Protein AF-0000000073512608 (afdb_homodimer)

Organism: Ambrosia artemisiifolia (NCBI:txid4212)

Sequence (226 aa):
MHNSTKDDKELQSTLQRIGVLTLPTMEEVNIFTDDKVIQILNPKVEASIQANTWVVSGTPQVKNFHDALAGVFTMLGPDHLAHLKQLAEQFQKQKSGTNPATTQADDDEGLKSMHNSTKDDKELQSTLQRIGVLTLPTMEEVNIFTDDKVIQILNPKVEASIQANTWVVSGTPQVKNFHDALAGVFTMLGPDHLAHLKQLAEQFQKQKSGTNPATTQADDDEGLKS

InterPro domains:
  IPR002715 Nascent polypeptide-associated complex NAC domain [PF01849] (8-63)
  IPR002715 Nascent polypeptide-associated complex NAC domain [PS51151] (5-69)
  IPR002715 Nascent polypeptide-associated complex NAC domain [SM01407] (8-63)
  IPR038187 NAC A/B domain superfamily [G3DSA:2.20.70.30] (20-76)
  IPR039370 Transcription factor BTF3 [PTHR10351] (4-109)

Radius of gyration: 24.11 Å; Cα contacts (8 Å, |Δi|>4): 312; chains: 2; bounding box: 94×65×56 Å

Structure (mmCIF, N/CA/C/O backbone):
data_AF-0000000073512608-model_v1
#
loop_
_entity.id
_entity.type
_entity.pdbx_description
1 polymer 'Nascent polypeptide-associated complex subunit beta'
#
loop_
_atom_site.group_PDB
_atom_site.id
_atom_site.type_symbol
_atom_site.label_atom_id
_atom_site.label_alt_id
_atom_site.label_comp_id
_atom_site.label_asym_id
_atom_site.label_entity_id
_atom_site.label_seq_id
_atom_site.pdbx_PDB_ins_code
_atom_site.Cartn_x
_atom_site.Cartn_y
_atom_site.Cartn_z
_atom_site.occupancy
_atom_site.B_iso_or_equiv
_atom_site.auth_seq_id
_atom_site.auth_comp_id
_atom_site.auth_asym_id
_atom_site.auth_atom_id
_atom_site.pdbx_PDB_model_num
ATOM 1 N N . MET A 1 1 ? 22.391 -15.227 -16.781 1 28.34 1 MET A N 1
ATOM 2 C CA . MET A 1 1 ? 21.312 -15.391 -17.75 1 28.34 1 MET A CA 1
ATOM 3 C C . MET A 1 1 ? 20.062 -15.945 -17.078 1 28.34 1 MET A C 1
ATOM 5 O O . MET A 1 1 ? 19.984 -17.141 -16.797 1 28.34 1 MET A O 1
ATOM 9 N N . HIS A 1 2 ? 19.656 -15.461 -15.922 1 41.91 2 HIS A N 1
ATOM 10 C CA . HIS A 1 2 ? 18.688 -15.898 -14.93 1 41.91 2 HIS A CA 1
ATOM 11 C C . HIS A 1 2 ? 17.359 -16.297 -15.602 1 41.91 2 HIS A C 1
ATOM 13 O O . HIS A 1 2 ? 16.953 -15.656 -16.578 1 41.91 2 HIS A O 1
ATOM 19 N N . ASN A 1 3 ? 17 -17.562 -15.727 1 48.03 3 ASN A N 1
ATOM 20 C CA . ASN A 1 3 ? 15.82 -18.328 -16.109 1 48.03 3 ASN A CA 1
ATOM 21 C C . ASN A 1 3 ? 14.531 -17.594 -15.75 1 48.03 3 ASN A C 1
ATOM 23 O O . ASN A 1 3 ? 13.734 -18.094 -14.961 1 48.03 3 ASN A O 1
ATOM 27 N N . SER A 1 4 ? 14.602 -16.266 -15.648 1 57.66 4 SER A N 1
ATOM 28 C CA . SER A 1 4 ? 13.57 -15.297 -15.289 1 57.66 4 SER A CA 1
ATOM 29 C C . SER A 1 4 ? 12.336 -15.445 -16.172 1 57.66 4 SER A C 1
ATOM 31 O O . SER A 1 4 ? 11.203 -15.312 -15.703 1 57.66 4 SER A O 1
ATOM 33 N N . THR A 1 5 ? 12.773 -16 -17.422 1 65 5 THR A N 1
ATOM 34 C CA . THR A 1 5 ? 11.656 -16.016 -18.359 1 65 5 THR A CA 1
ATOM 35 C C . THR A 1 5 ? 10.742 -17.219 -18.094 1 65 5 THR A C 1
ATOM 37 O O . THR A 1 5 ? 9.523 -17.078 -18.094 1 65 5 THR A O 1
ATOM 40 N N . LYS A 1 6 ? 11.5 -18.391 -17.922 1 62.84 6 LYS A N 1
ATOM 41 C CA . LYS A 1 6 ? 10.664 -19.562 -17.734 1 62.84 6 LYS A CA 1
ATOM 42 C C . LYS A 1 6 ? 9.891 -19.484 -16.422 1 62.84 6 LYS A C 1
ATOM 44 O O . LYS A 1 6 ? 8.703 -19.812 -16.375 1 62.84 6 LYS A O 1
ATOM 49 N N . ASP A 1 7 ? 10.547 -18.953 -15.383 1 72.38 7 ASP A N 1
ATOM 50 C CA . ASP A 1 7 ? 9.922 -18.812 -14.07 1 72.38 7 ASP A CA 1
ATOM 51 C C . ASP A 1 7 ? 8.75 -17.844 -14.117 1 72.38 7 ASP A C 1
ATOM 53 O O . ASP A 1 7 ? 7.711 -18.078 -13.492 1 72.38 7 ASP A O 1
ATOM 57 N N . ASP A 1 8 ? 8.906 -16.922 -14.992 1 75.25 8 ASP A N 1
ATOM 58 C CA . ASP A 1 8 ? 7.844 -15.922 -15.141 1 75.25 8 ASP A CA 1
ATOM 59 C C . ASP A 1 8 ? 6.605 -16.531 -15.789 1 75.25 8 ASP A C 1
ATOM 61 O O . ASP A 1 8 ? 5.48 -16.25 -15.375 1 75.25 8 ASP A O 1
ATOM 65 N N . LYS A 1 9 ? 6.879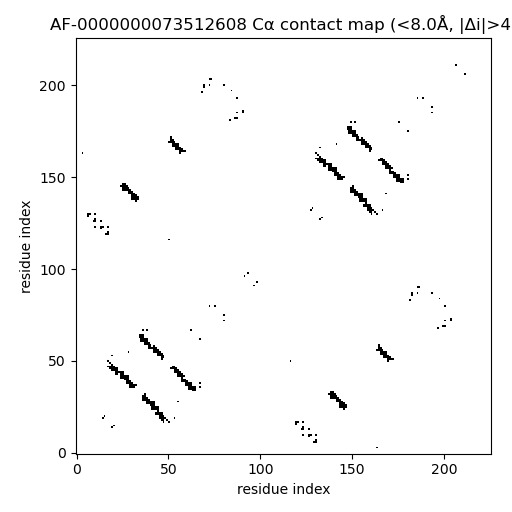 -17.438 -16.719 1 79.44 9 LYS A N 1
ATOM 66 C CA . LYS A 1 9 ? 5.773 -18.094 -17.422 1 79.44 9 LYS A CA 1
ATOM 67 C C . LYS A 1 9 ? 5.059 -19.078 -16.516 1 79.44 9 LYS A C 1
ATOM 69 O O . LYS A 1 9 ? 3.828 -19.188 -16.531 1 79.44 9 LYS A O 1
ATOM 74 N N . GLU A 1 10 ? 5.809 -19.797 -15.695 1 77.31 10 GLU A 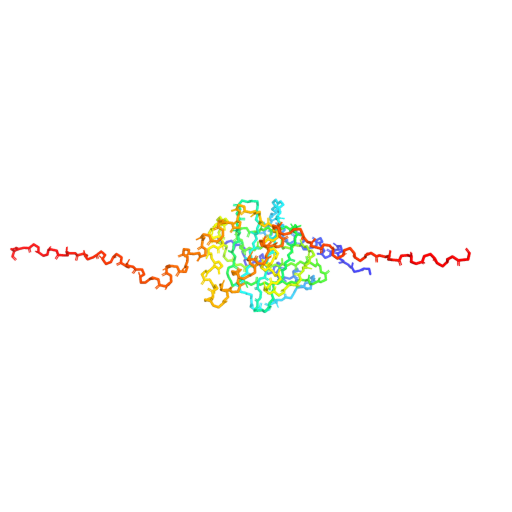N 1
ATOM 75 C CA . GLU A 1 10 ? 5.211 -20.734 -14.758 1 77.31 10 GLU A CA 1
ATOM 76 C C . GLU A 1 10 ? 4.379 -20.016 -13.703 1 77.31 10 GLU A C 1
ATOM 78 O O . GLU A 1 10 ? 3.275 -20.453 -13.367 1 77.31 10 GLU A O 1
ATOM 83 N N . LEU A 1 11 ? 4.91 -18.969 -13.266 1 80.62 11 LEU A N 1
ATOM 84 C CA . LEU A 1 11 ? 4.164 -18.156 -12.312 1 80.62 11 LEU A CA 1
ATOM 85 C C . LEU A 1 11 ? 2.863 -17.656 -12.93 1 80.62 11 LEU A C 1
ATOM 87 O O . LEU A 1 11 ? 1.793 -17.797 -12.336 1 80.62 11 LEU A O 1
ATOM 91 N N . GLN A 1 12 ? 3.029 -17.172 -14.148 1 84.56 12 GLN A N 1
ATOM 92 C CA . GLN A 1 12 ? 1.863 -16.625 -14.836 1 84.56 12 GLN A CA 1
ATOM 93 C C . GLN A 1 12 ? 0.806 -17.703 -15.062 1 84.56 12 GLN A C 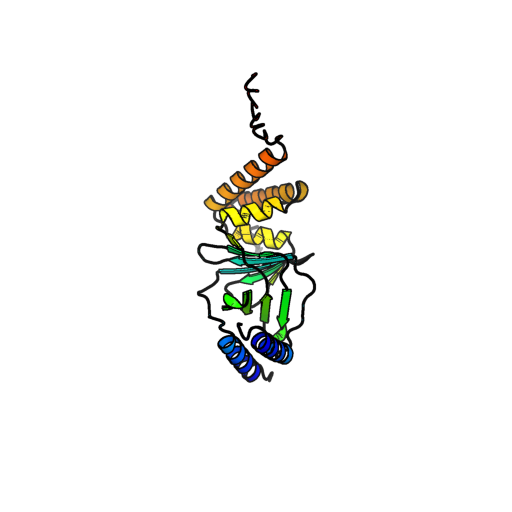1
ATOM 95 O O . GLN A 1 12 ? -0.391 -17.438 -14.914 1 84.56 12 GLN A O 1
ATOM 100 N N . SER A 1 13 ? 1.208 -18.906 -15.414 1 83.5 13 SER A N 1
ATOM 101 C CA . SER A 1 13 ? 0.296 -20.031 -15.633 1 83.5 13 SER A CA 1
ATOM 102 C C . SER A 1 13 ? -0.425 -20.406 -14.344 1 83.5 13 SER A C 1
ATOM 104 O O . SER A 1 13 ? -1.632 -20.656 -14.352 1 83.5 13 SER A O 1
ATOM 106 N N . THR A 1 14 ? 0.324 -20.469 -13.273 1 80.38 14 THR A N 1
ATOM 107 C CA . THR A 1 14 ? -0.255 -20.781 -11.969 1 80.38 14 THR A CA 1
ATOM 108 C C . THR A 1 14 ? -1.242 -19.703 -11.539 1 80.38 14 THR A C 1
ATOM 110 O O . THR A 1 14 ? -2.332 -20 -11.055 1 80.38 14 THR A O 1
ATOM 113 N N . LEU A 1 15 ? -0.887 -18.422 -11.766 1 84.5 15 LEU A N 1
ATOM 114 C CA . LEU A 1 15 ? -1.739 -17.297 -11.391 1 84.5 15 LEU A CA 1
ATOM 115 C C . LEU A 1 15 ? -3.045 -17.328 -12.18 1 84.5 15 LEU A C 1
ATOM 117 O O . LEU A 1 15 ? -4.113 -17.062 -11.625 1 84.5 15 LEU A O 1
ATOM 121 N N . GLN A 1 16 ? -2.971 -17.734 -13.422 1 84.94 16 GLN A N 1
ATOM 122 C CA . GLN A 1 16 ? -4.156 -17.844 -14.266 1 84.94 16 GLN A CA 1
ATOM 123 C C . GLN A 1 16 ? -5.066 -18.969 -13.789 1 84.94 16 GLN A C 1
ATOM 125 O O . GLN A 1 16 ? -6.293 -18.812 -13.773 1 84.94 16 GLN A O 1
ATOM 130 N N . ARG A 1 17 ? -4.461 -19.984 -13.367 1 84.12 17 ARG A N 1
ATOM 131 C CA . ARG A 1 17 ? -5.223 -21.156 -12.93 1 84.12 17 ARG A CA 1
ATOM 132 C C . ARG A 1 17 ? -5.992 -20.844 -11.648 1 84.12 17 ARG A C 1
ATOM 134 O O . ARG A 1 17 ? -7.109 -21.328 -11.453 1 84.12 17 ARG A O 1
ATOM 141 N N . ILE A 1 18 ? -5.41 -20.031 -10.844 1 81.12 18 ILE A N 1
ATOM 142 C CA . ILE A 1 18 ? -6.078 -19.734 -9.578 1 81.12 18 ILE A CA 1
ATOM 143 C C . ILE A 1 18 ? -7.02 -18.547 -9.758 1 81.12 18 ILE A C 1
ATOM 145 O O . ILE A 1 18 ? -7.648 -18.094 -8.797 1 81.12 18 ILE A O 1
ATOM 149 N N . GLY A 1 19 ? -7.156 -18.031 -10.93 1 85.56 19 GLY A N 1
ATOM 150 C CA . GLY A 1 19 ? -8.156 -17.031 -11.258 1 85.56 19 GLY A CA 1
ATOM 151 C C . GLY A 1 19 ? -7.688 -15.609 -10.984 1 85.56 19 GLY A C 1
ATOM 152 O O . GLY A 1 19 ? -8.469 -14.766 -10.547 1 85.56 19 GLY A O 1
ATOM 153 N N . VAL A 1 20 ? -6.395 -15.461 -11.141 1 89 20 VAL A N 1
ATOM 154 C CA . VAL A 1 20 ? -5.922 -14.094 -10.977 1 89 20 VAL A CA 1
ATOM 155 C C . VAL A 1 20 ? -6.141 -13.305 -12.266 1 89 20 VAL A C 1
ATOM 157 O O . VAL A 1 20 ? -5.891 -13.82 -13.359 1 89 20 VAL A O 1
ATOM 160 N N . LEU A 1 21 ? -6.703 -12.156 -12.117 1 93.31 21 LEU A N 1
ATOM 161 C CA . LEU A 1 21 ? -6.926 -11.258 -13.242 1 93.31 21 LEU A CA 1
ATOM 162 C C . LEU A 1 21 ? -6.043 -10.016 -13.125 1 93.31 21 LEU A C 1
ATOM 164 O O . LEU A 1 21 ? -5.789 -9.531 -12.023 1 93.31 21 LEU A O 1
ATOM 168 N N . THR A 1 22 ? -5.555 -9.633 -14.328 1 93.31 22 THR A N 1
ATOM 169 C CA . THR A 1 22 ? -4.785 -8.391 -14.359 1 93.31 22 THR A CA 1
ATOM 170 C C . THR A 1 22 ? -5.695 -7.188 -14.125 1 93.31 22 THR A C 1
ATOM 172 O O . THR A 1 22 ? -6.734 -7.051 -14.781 1 93.31 22 THR A O 1
ATOM 175 N N . LEU A 1 23 ? -5.316 -6.41 -13.125 1 93.25 23 LEU A N 1
ATOM 176 C CA . LEU A 1 23 ? -6.086 -5.211 -12.82 1 93.25 23 LEU A CA 1
ATOM 177 C C . LEU A 1 23 ? -5.59 -4.023 -13.648 1 93.25 23 LEU A C 1
ATOM 179 O O . LEU A 1 23 ? -4.445 -4.016 -14.109 1 93.25 23 LEU A O 1
ATOM 183 N N . PRO A 1 24 ? -6.574 -3.164 -13.867 1 90.81 24 PRO A N 1
ATOM 184 C CA . PRO A 1 24 ? -6.133 -1.962 -14.578 1 90.81 24 PRO A CA 1
ATOM 185 C C . PRO A 1 24 ? -4.914 -1.307 -13.93 1 90.81 24 PRO A C 1
ATOM 187 O O . PRO A 1 24 ? -4.488 -1.721 -12.852 1 90.81 24 PRO A O 1
ATOM 190 N N . THR A 1 25 ? -4.469 -0.264 -14.547 1 90.56 25 THR A N 1
ATOM 191 C CA . THR A 1 25 ? -3.27 0.425 -14.086 1 90.56 25 THR A CA 1
ATOM 192 C C . THR A 1 25 ? -3.451 0.924 -12.656 1 90.56 25 THR A C 1
ATOM 194 O O . THR A 1 25 ? -4.461 1.552 -12.336 1 90.56 25 THR A O 1
ATOM 197 N N . MET A 1 26 ? -2.539 0.455 -11.883 1 92.25 26 MET A N 1
ATOM 198 C CA . MET A 1 26 ? -2.486 0.886 -10.484 1 92.25 26 MET A CA 1
ATOM 199 C C . MET A 1 26 ? -1.49 2.027 -10.305 1 92.25 26 MET A C 1
ATOM 201 O O . MET A 1 26 ? -0.435 2.041 -10.945 1 92.25 26 MET A O 1
ATOM 205 N N . GLU A 1 27 ? -1.863 2.945 -9.469 1 90.81 27 GLU A N 1
ATOM 206 C CA . GLU A 1 27 ? -0.993 4.102 -9.266 1 90.81 27 GLU A CA 1
ATOM 207 C C . GLU A 1 27 ? 0.203 3.74 -8.391 1 90.81 27 GLU A C 1
ATOM 209 O O . GLU A 1 27 ? 1.342 4.086 -8.711 1 90.81 27 GLU A O 1
ATOM 214 N N . GLU A 1 28 ? -0.119 3.059 -7.223 1 93.25 28 GLU A N 1
ATOM 215 C CA . GLU A 1 28 ? 0.916 2.816 -6.223 1 93.25 28 GLU A CA 1
ATOM 216 C C . GLU A 1 28 ? 0.522 1.678 -5.285 1 93.25 28 GLU A C 1
ATOM 218 O O . GLU A 1 28 ? -0.66 1.49 -4.992 1 93.25 28 GLU A O 1
ATOM 223 N N . VAL A 1 29 ? 1.473 0.903 -4.84 1 96.06 29 VAL A N 1
ATOM 224 C CA . VAL A 1 29 ? 1.315 -0.051 -3.746 1 96.06 29 VAL A CA 1
ATOM 225 C C . VAL A 1 29 ? 2.305 0.274 -2.629 1 96.06 29 VAL A C 1
ATOM 227 O O . VAL A 1 29 ? 3.496 0.466 -2.883 1 96.06 29 VAL A O 1
ATOM 230 N N . ASN A 1 30 ? 1.779 0.427 -1.449 1 95.06 30 ASN A N 1
ATOM 231 C CA . ASN A 1 30 ? 2.602 0.608 -0.258 1 95.06 30 ASN A CA 1
ATOM 232 C C . ASN A 1 30 ? 2.486 -0.583 0.689 1 95.06 30 ASN A C 1
ATOM 234 O O . ASN A 1 30 ? 1.383 -0.956 1.093 1 95.06 30 ASN A O 1
ATOM 238 N N . ILE A 1 31 ? 3.609 -1.174 0.978 1 95.25 31 ILE A N 1
ATOM 239 C CA . ILE A 1 31 ? 3.703 -2.234 1.977 1 95.25 31 ILE A CA 1
ATOM 240 C C . ILE A 1 31 ? 4.34 -1.687 3.252 1 95.25 31 ILE A C 1
ATOM 242 O O . ILE A 1 31 ? 5.52 -1.323 3.258 1 95.25 31 ILE A O 1
ATOM 246 N N . PHE A 1 32 ? 3.574 -1.645 4.238 1 92 32 PHE A N 1
ATOM 247 C CA . PHE A 1 32 ? 4.043 -1.11 5.512 1 92 32 PHE A CA 1
ATOM 248 C C . PHE A 1 32 ? 4.586 -2.225 6.398 1 92 32 PHE A C 1
ATOM 250 O O . PHE A 1 32 ? 3.877 -3.188 6.699 1 92 32 PHE A O 1
ATOM 257 N N . THR A 1 33 ? 5.836 -2.133 6.684 1 92.25 33 THR A N 1
ATOM 258 C CA . THR A 1 33 ? 6.461 -2.992 7.68 1 92.25 33 THR A CA 1
ATOM 259 C C . THR A 1 33 ? 6.602 -2.262 9.016 1 92.25 33 THR A C 1
ATOM 261 O O . THR A 1 33 ? 6.086 -1.154 9.18 1 92.25 33 THR A O 1
ATOM 264 N N . ASP A 1 34 ? 7.297 -2.902 9.961 1 87.56 34 ASP A N 1
ATOM 265 C CA . ASP A 1 34 ? 7.461 -2.281 11.273 1 87.56 34 ASP A CA 1
ATOM 266 C C . ASP A 1 34 ? 8.305 -1.016 11.18 1 87.56 34 ASP A C 1
ATOM 268 O O . ASP A 1 34 ? 8.094 -0.062 11.938 1 87.56 34 ASP A O 1
ATOM 272 N N . ASP A 1 35 ? 9.234 -0.98 10.273 1 88.88 35 ASP A N 1
ATOM 273 C CA . ASP A 1 35 ? 10.219 0.093 10.359 1 88.88 35 ASP A CA 1
ATOM 274 C C . ASP A 1 35 ? 10.367 0.817 9.023 1 88.88 35 ASP A C 1
ATOM 276 O O . ASP A 1 35 ? 11.023 1.86 8.945 1 88.88 35 ASP A O 1
ATOM 280 N N . LYS A 1 36 ? 9.727 0.254 8.031 1 92.75 36 LYS A N 1
ATOM 281 C CA . LYS A 1 36 ? 9.914 0.814 6.695 1 92.75 36 LYS A CA 1
ATOM 282 C C . LYS A 1 36 ? 8.648 0.692 5.863 1 92.75 36 LYS A C 1
ATOM 284 O O . LYS A 1 36 ? 7.707 -0.009 6.25 1 92.75 36 LYS A O 1
ATOM 289 N N . VAL A 1 37 ? 8.633 1.432 4.816 1 93.94 37 VAL A N 1
ATOM 290 C CA . VAL A 1 37 ? 7.602 1.33 3.789 1 93.94 37 VAL A CA 1
ATOM 291 C C . VAL A 1 37 ? 8.234 0.904 2.465 1 93.94 37 VAL A C 1
ATOM 293 O O . VAL A 1 37 ? 9.219 1.496 2.023 1 93.94 37 VAL A O 1
ATOM 296 N N . ILE A 1 38 ? 7.73 -0.175 1.877 1 96.25 38 ILE A N 1
ATOM 297 C CA . ILE A 1 38 ? 8.078 -0.557 0.513 1 96.25 38 ILE A CA 1
ATOM 298 C C . ILE A 1 38 ? 7.051 0.017 -0.461 1 96.25 38 ILE A C 1
ATOM 300 O O . ILE A 1 38 ? 5.871 -0.335 -0.407 1 96.25 38 ILE A O 1
ATOM 304 N N . GLN A 1 39 ? 7.582 0.902 -1.256 1 95.25 39 GLN A N 1
ATOM 305 C CA . GLN A 1 39 ? 6.723 1.598 -2.209 1 95.25 39 GLN A CA 1
ATOM 306 C C . GLN A 1 39 ? 7.016 1.149 -3.639 1 95.25 39 GLN A C 1
ATOM 308 O O . GLN A 1 39 ? 8.172 1.098 -4.055 1 95.25 39 GLN A O 1
ATOM 313 N N . ILE A 1 40 ? 5.918 0.788 -4.332 1 96.06 40 ILE A N 1
ATOM 314 C CA . ILE A 1 40 ? 6.016 0.435 -5.746 1 96.06 40 ILE A CA 1
ATOM 315 C C . ILE A 1 40 ? 5.129 1.362 -6.574 1 96.06 40 ILE A C 1
ATOM 317 O O . ILE A 1 40 ? 3.902 1.338 -6.441 1 96.06 40 ILE A O 1
ATOM 321 N N . LEU A 1 41 ? 5.801 2.156 -7.379 1 93.62 41 LEU A N 1
ATOM 322 C CA . LEU A 1 41 ? 5.078 3.09 -8.234 1 93.62 41 LEU A CA 1
ATOM 323 C C . LEU A 1 41 ? 4.66 2.422 -9.539 1 93.62 41 LEU A C 1
ATOM 325 O O . LEU A 1 41 ? 5.434 1.661 -10.125 1 93.62 41 LEU A O 1
ATOM 329 N N . ASN A 1 42 ? 3.387 2.648 -9.953 1 94.56 42 ASN A N 1
ATOM 330 C CA . ASN A 1 42 ? 2.82 2.152 -11.203 1 94.56 42 ASN A CA 1
ATOM 331 C C . ASN A 1 42 ? 3.059 0.655 -11.367 1 94.56 42 ASN A C 1
ATOM 333 O O . ASN A 1 42 ? 3.562 0.215 -12.406 1 94.56 42 ASN A O 1
ATOM 337 N N . PRO A 1 43 ? 2.715 -0.118 -10.422 1 96.12 43 PRO A N 1
ATOM 338 C CA . PRO A 1 43 ? 2.951 -1.562 -10.508 1 96.12 43 PRO A CA 1
ATOM 339 C C . PRO A 1 43 ? 1.993 -2.262 -11.469 1 96.12 43 PRO A C 1
ATOM 341 O O . PRO A 1 43 ? 0.901 -1.755 -11.734 1 96.12 43 PRO A O 1
ATOM 344 N N . LYS A 1 44 ? 2.443 -3.352 -11.945 1 95.25 44 LYS A N 1
ATOM 345 C CA . LYS A 1 44 ? 1.503 -4.344 -12.461 1 95.25 44 LYS A CA 1
ATOM 346 C C . LYS A 1 44 ? 0.855 -5.129 -11.32 1 95.25 44 LYS A C 1
ATOM 348 O O . LYS A 1 44 ? 1.551 -5.711 -10.484 1 95.25 44 LYS A O 1
ATOM 353 N N . VAL A 1 45 ? -0.451 -5.152 -11.266 1 96.44 45 VAL A N 1
ATOM 354 C CA . VAL A 1 45 ? -1.151 -5.852 -10.195 1 96.44 45 VAL A CA 1
ATOM 355 C C . VAL A 1 45 ? -2.123 -6.867 -10.789 1 96.44 45 VAL A C 1
ATOM 357 O O . VAL A 1 45 ? -2.836 -6.566 -11.75 1 96.44 45 VAL A O 1
ATOM 360 N N . GLU A 1 46 ? -2.043 -8 -10.227 1 94.69 46 GLU A N 1
ATOM 361 C CA . GLU A 1 46 ? -3.008 -9.055 -10.508 1 94.69 46 GLU A CA 1
ATOM 362 C C . GLU A 1 46 ? -3.691 -9.531 -9.227 1 94.69 46 GLU A C 1
ATOM 364 O O . GLU A 1 46 ? -3.127 -9.422 -8.133 1 94.69 46 GLU A O 1
ATOM 369 N N . ALA A 1 47 ? -4.977 -10.023 -9.477 1 95.19 47 ALA A N 1
ATOM 370 C CA . ALA A 1 47 ? -5.688 -10.367 -8.242 1 95.19 47 ALA A CA 1
ATOM 371 C C . ALA A 1 47 ? -6.648 -11.531 -8.469 1 95.19 47 ALA A C 1
ATOM 373 O O . ALA A 1 47 ? -7.234 -11.656 -9.547 1 95.19 47 ALA A O 1
ATOM 374 N N . SER A 1 48 ? -6.711 -12.352 -7.5 1 92.62 48 SER A N 1
ATOM 375 C CA . SER A 1 48 ? -7.816 -13.281 -7.312 1 92.62 48 SER A CA 1
ATOM 376 C C . SER A 1 48 ? -8.719 -12.852 -6.164 1 92.62 48 SER A C 1
ATOM 378 O O . SER A 1 48 ? -8.344 -12.977 -4.996 1 92.62 48 SER A O 1
ATOM 380 N N . ILE A 1 49 ? -9.891 -12.383 -6.547 1 86.12 49 ILE A N 1
ATOM 381 C CA . ILE A 1 49 ? -10.828 -11.906 -5.539 1 86.12 49 ILE A CA 1
ATOM 382 C C . ILE A 1 49 ? -11.297 -13.078 -4.676 1 86.12 49 ILE A C 1
ATOM 384 O O . ILE A 1 49 ? -11.375 -12.969 -3.451 1 86.12 49 ILE A O 1
ATOM 388 N N . GLN A 1 50 ? -11.531 -14.18 -5.273 1 86.69 50 GLN A N 1
ATOM 389 C CA . GLN A 1 50 ? -12.016 -15.367 -4.578 1 86.69 50 GLN A CA 1
ATOM 390 C C . GLN A 1 50 ? -10.977 -15.883 -3.588 1 86.69 50 GLN A C 1
ATOM 392 O O . GLN A 1 50 ? -11.336 -16.391 -2.523 1 86.69 50 GLN A O 1
ATOM 397 N N . ALA A 1 51 ? -9.695 -15.734 -3.932 1 87.25 51 ALA A N 1
ATOM 398 C CA . ALA A 1 51 ? -8.617 -16.266 -3.096 1 87.25 51 ALA A CA 1
ATOM 399 C C . ALA A 1 51 ? -8.086 -15.195 -2.148 1 87.25 51 ALA A C 1
ATOM 401 O O . ALA A 1 51 ? -7.18 -15.461 -1.354 1 87.25 51 ALA A O 1
ATOM 402 N N . ASN A 1 52 ? -8.523 -13.969 -2.205 1 92.44 52 ASN A N 1
ATOM 403 C CA . ASN A 1 52 ? -8.023 -12.852 -1.418 1 92.44 52 ASN A CA 1
ATOM 404 C C . ASN A 1 52 ? -6.512 -12.695 -1.574 1 92.44 52 ASN A C 1
ATOM 406 O O . ASN A 1 52 ? -5.793 -12.555 -0.583 1 92.44 52 ASN A O 1
ATOM 410 N N . THR A 1 53 ? -6.082 -12.75 -2.842 1 93.38 53 THR A N 1
ATOM 411 C CA . THR A 1 53 ? -4.656 -12.727 -3.154 1 93.38 53 THR A CA 1
ATOM 412 C C . THR A 1 53 ? -4.359 -11.68 -4.227 1 93.38 53 THR A C 1
ATOM 414 O O . THR A 1 53 ? -5.09 -11.578 -5.219 1 93.38 53 THR A O 1
ATOM 417 N N . TRP A 1 54 ? -3.344 -10.922 -4.016 1 96.19 54 TRP A N 1
ATOM 418 C CA . TRP A 1 54 ? -2.832 -9.93 -4.957 1 96.19 54 TRP A CA 1
ATOM 419 C C . TRP A 1 54 ? -1.372 -10.211 -5.301 1 96.19 54 TRP A C 1
ATOM 421 O O . TRP A 1 54 ? -0.575 -10.547 -4.426 1 96.19 54 TRP A O 1
ATOM 431 N N . VAL A 1 55 ? -1.058 -10.086 -6.559 1 94.75 55 VAL A N 1
ATOM 432 C CA . VAL A 1 55 ? 0.318 -10.203 -7.031 1 94.75 55 VAL A CA 1
ATOM 433 C C . VAL A 1 55 ? 0.785 -8.859 -7.594 1 94.75 55 VAL A C 1
ATOM 435 O O . VAL A 1 55 ? 0.177 -8.32 -8.523 1 94.75 55 VAL A O 1
ATOM 438 N N . VAL A 1 56 ? 1.842 -8.375 -6.988 1 96.38 56 VAL A N 1
ATOM 439 C CA . VAL A 1 56 ? 2.359 -7.051 -7.328 1 96.38 56 VAL A CA 1
ATOM 440 C C . VAL A 1 56 ? 3.75 -7.184 -7.945 1 96.38 56 VAL A C 1
ATOM 442 O O . VAL A 1 56 ? 4.645 -7.785 -7.348 1 96.38 56 VAL A O 1
ATOM 445 N N . SER A 1 57 ? 3.881 -6.664 -9.094 1 95.12 57 SER A N 1
ATOM 446 C CA . SER A 1 57 ? 5.18 -6.613 -9.75 1 95.12 57 SER A CA 1
ATOM 447 C C . SER A 1 57 ? 5.594 -5.172 -10.047 1 95.12 57 SER A C 1
ATOM 449 O O . SER A 1 57 ? 4.789 -4.383 -10.539 1 95.12 57 SER A O 1
ATOM 451 N N . GLY A 1 58 ? 6.762 -4.82 -9.7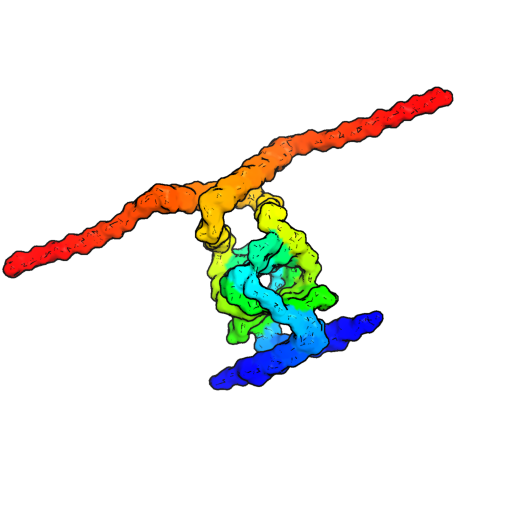73 1 96.31 58 GLY A N 1
ATOM 452 C CA . GLY A 1 58 ? 7.309 -3.494 -10.008 1 96.31 58 GLY A CA 1
ATOM 453 C C . GLY A 1 58 ? 8.602 -3.238 -9.266 1 96.31 58 GLY A C 1
ATOM 454 O O . GLY A 1 58 ? 9.055 -4.082 -8.484 1 96.31 58 GLY A O 1
ATOM 455 N N . THR A 1 59 ? 9.266 -2.102 -9.477 1 97.38 59 THR A N 1
ATOM 456 C CA . THR A 1 59 ? 10.516 -1.727 -8.836 1 97.38 59 THR A CA 1
ATOM 457 C C . THR A 1 59 ? 10.258 -1.089 -7.473 1 97.38 59 THR A C 1
ATOM 459 O O . THR A 1 59 ? 9.625 -0.037 -7.383 1 97.38 59 THR A O 1
ATOM 462 N N . PRO A 1 60 ? 10.742 -1.757 -6.477 1 96.69 60 PRO A N 1
ATOM 463 C CA . PRO A 1 60 ? 10.469 -1.224 -5.141 1 96.69 60 PRO A CA 1
ATOM 464 C C . PRO A 1 60 ? 11.367 -0.042 -4.777 1 96.69 60 PRO A C 1
ATOM 466 O O . PRO A 1 60 ? 12.508 0.033 -5.238 1 96.69 60 PRO A O 1
ATOM 469 N N . GLN A 1 61 ? 10.82 0.901 -4.016 1 96.06 61 GLN A N 1
ATOM 470 C CA . GLN A 1 61 ? 11.539 1.91 -3.246 1 96.06 61 GLN A CA 1
ATOM 471 C C . GLN A 1 61 ? 11.336 1.702 -1.748 1 96.06 61 GLN A C 1
ATOM 473 O O . GLN A 1 61 ? 10.203 1.556 -1.28 1 96.06 61 GLN A O 1
ATOM 478 N N . VAL A 1 62 ? 12.43 1.585 -1.075 1 95.81 62 VAL A N 1
ATOM 479 C CA . VAL A 1 62 ? 12.352 1.43 0.373 1 95.81 62 VAL A CA 1
ATOM 480 C C . VAL A 1 62 ? 12.508 2.791 1.048 1 95.81 62 VAL A C 1
ATOM 482 O O . VAL A 1 62 ? 13.484 3.504 0.802 1 95.81 62 VAL A O 1
ATOM 485 N N . LYS A 1 63 ? 11.539 3.137 1.772 1 94.25 63 LYS A N 1
ATOM 486 C CA . LYS A 1 63 ? 11.5 4.426 2.459 1 94.25 63 LYS A CA 1
ATOM 487 C C . LYS A 1 63 ? 11.289 4.242 3.959 1 94.25 63 LYS A C 1
ATOM 489 O O . LYS A 1 63 ? 10.688 3.252 4.391 1 94.25 63 LYS A O 1
ATOM 494 N N . ASN A 1 64 ? 11.852 5.176 4.75 1 93.25 64 ASN A N 1
ATOM 495 C CA . ASN A 1 64 ? 11.344 5.281 6.113 1 93.25 64 ASN A CA 1
ATOM 496 C C . ASN A 1 64 ? 9.977 5.949 6.152 1 93.25 64 ASN A C 1
ATOM 498 O O . ASN A 1 64 ? 9.5 6.469 5.137 1 93.25 64 ASN A O 1
ATOM 502 N N . PHE A 1 65 ? 9.359 5.855 7.25 1 86.12 65 PHE A N 1
ATOM 503 C CA . PHE A 1 65 ? 7.996 6.355 7.363 1 86.12 65 PHE A CA 1
ATOM 504 C C . PHE A 1 65 ? 7.93 7.832 6.988 1 86.12 65 PHE A C 1
ATOM 506 O O . PHE A 1 65 ? 7.016 8.258 6.281 1 86.12 65 PHE A O 1
ATOM 513 N N . HIS A 1 66 ? 8.898 8.617 7.488 1 84.38 66 HIS A N 1
ATOM 514 C CA . HIS A 1 66 ? 8.945 10.039 7.188 1 84.38 66 HIS A CA 1
ATOM 515 C C . HIS A 1 66 ? 8.992 10.289 5.684 1 84.38 66 HIS A C 1
ATOM 517 O O . HIS A 1 66 ? 8.234 11.109 5.16 1 84.38 66 HIS A O 1
ATOM 523 N N . ASP A 1 67 ? 9.867 9.578 4.984 1 89.19 67 ASP A N 1
ATOM 524 C CA . ASP A 1 67 ? 10.016 9.734 3.539 1 89.19 67 ASP A CA 1
ATOM 525 C C . ASP A 1 67 ? 8.766 9.266 2.805 1 89.19 67 ASP A C 1
ATOM 527 O O . ASP A 1 67 ? 8.391 9.828 1.772 1 89.19 67 ASP A O 1
ATOM 531 N N . ALA A 1 68 ? 8.188 8.266 3.359 1 87.94 68 ALA A N 1
ATOM 532 C CA . ALA A 1 68 ? 6.961 7.762 2.746 1 87.94 68 ALA A CA 1
ATOM 533 C C . ALA A 1 68 ? 5.836 8.781 2.859 1 87.94 68 ALA A C 1
ATOM 535 O O . ALA A 1 68 ? 5.102 9.016 1.896 1 87.94 68 ALA A O 1
ATOM 536 N N . LEU A 1 69 ? 5.723 9.367 4.008 1 83.94 69 LEU A N 1
ATOM 537 C CA . LEU A 1 69 ? 4.707 10.391 4.234 1 83.94 69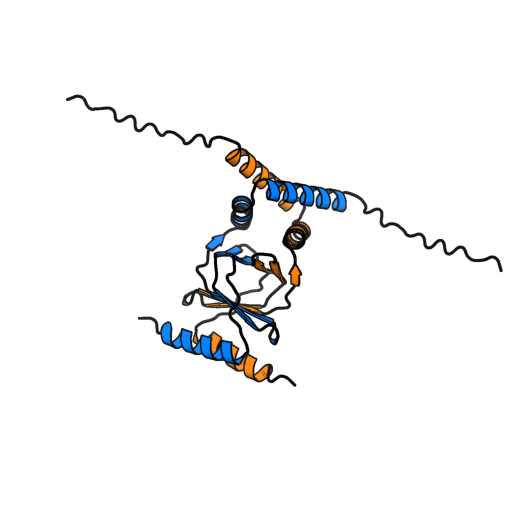 LEU A CA 1
ATOM 538 C C . LEU A 1 69 ? 4.973 11.617 3.375 1 83.94 69 LEU A C 1
ATOM 540 O O . LEU A 1 69 ? 4.035 12.227 2.844 1 83.94 69 LEU A O 1
ATOM 544 N N . ALA A 1 70 ? 6.215 11.93 3.307 1 81.75 70 ALA A N 1
ATOM 545 C CA . ALA A 1 70 ? 6.605 13.062 2.475 1 81.75 70 ALA A CA 1
ATOM 546 C C . ALA A 1 70 ? 6.207 12.844 1.02 1 81.75 70 ALA A C 1
ATOM 548 O O . ALA A 1 70 ? 5.785 13.773 0.333 1 81.75 70 ALA A O 1
ATOM 549 N N . GLY A 1 71 ? 6.297 11.578 0.559 1 80.38 71 GLY A N 1
ATOM 550 C CA . GLY A 1 71 ? 5.891 11.234 -0.794 1 80.38 71 GLY A CA 1
ATOM 551 C C . GLY A 1 71 ? 4.422 11.492 -1.062 1 80.38 71 GLY A C 1
ATOM 552 O O . GLY A 1 71 ? 4.047 11.922 -2.156 1 80.38 71 GLY A O 1
ATOM 553 N N . VAL A 1 72 ? 3.686 11.234 -0.16 1 75.56 72 VAL A N 1
ATOM 554 C CA . VAL A 1 72 ? 2.25 11.461 -0.273 1 75.56 72 VAL A CA 1
ATOM 555 C C . VAL A 1 72 ? 1.971 12.953 -0.435 1 75.56 72 VAL A C 1
ATOM 557 O O . VAL A 1 72 ? 1.111 13.344 -1.227 1 75.56 72 VAL A O 1
ATOM 560 N N . PHE A 1 73 ? 2.689 13.812 0.295 1 77.62 73 PHE A N 1
ATOM 561 C CA . PHE A 1 73 ? 2.475 15.25 0.238 1 77.62 73 PHE A CA 1
ATOM 562 C C . PHE A 1 73 ? 2.861 15.805 -1.13 1 77.62 73 PHE A C 1
ATOM 564 O O . PHE A 1 73 ? 2.27 16.781 -1.601 1 77.62 73 PHE A O 1
ATOM 571 N N . THR A 1 74 ? 3.879 15.078 -1.689 1 75.62 74 THR A N 1
ATOM 572 C CA . THR A 1 74 ? 4.336 15.516 -3.004 1 75.62 74 THR A CA 1
ATOM 573 C C . THR A 1 74 ? 3.266 15.258 -4.062 1 75.62 74 THR A C 1
ATOM 575 O O . THR A 1 74 ? 3.154 16 -5.035 1 75.62 74 THR A O 1
ATOM 578 N N . MET A 1 75 ? 2.498 14.297 -3.771 1 73.25 75 MET A N 1
ATOM 579 C CA . MET A 1 75 ? 1.482 13.906 -4.746 1 73.25 75 MET A CA 1
ATOM 580 C C . MET A 1 75 ? 0.198 14.703 -4.539 1 73.25 75 MET A C 1
ATOM 582 O O . MET A 1 75 ? -0.515 15 -5.5 1 73.25 75 MET A O 1
ATOM 586 N N . LEU A 1 76 ? 0.026 15.039 -3.355 1 75.06 76 LEU A N 1
ATOM 587 C CA . LEU A 1 76 ? -1.197 15.766 -3.029 1 75.06 76 LEU A CA 1
ATOM 588 C C . LEU A 1 76 ? -1.073 17.234 -3.408 1 75.06 76 LEU A C 1
ATOM 590 O O . LEU A 1 76 ? -0.048 17.859 -3.139 1 75.06 76 LEU A O 1
ATOM 594 N N . GLY A 1 77 ? -2.062 17.719 -4.211 1 76.25 77 GLY A N 1
ATOM 595 C CA . GLY A 1 77 ? -2.123 19.156 -4.48 1 76.25 77 GLY A CA 1
ATOM 596 C C . GLY A 1 77 ? -2.615 19.953 -3.293 1 76.25 77 GLY A C 1
ATOM 597 O O . GLY A 1 77 ? -2.967 19.391 -2.254 1 76.25 77 GLY A O 1
ATOM 598 N N . PRO A 1 78 ? -2.523 21.328 -3.463 1 78.19 78 PRO A N 1
ATOM 599 C CA . PRO A 1 78 ? -2.918 22.219 -2.373 1 78.19 78 PRO A CA 1
ATOM 600 C C . PRO A 1 78 ? -4.324 21.938 -1.851 1 78.19 78 PRO A C 1
ATOM 602 O O . PRO A 1 78 ? -4.562 22 -0.642 1 78.19 78 PRO A O 1
ATOM 605 N N . ASP A 1 79 ? -5.215 21.578 -2.725 1 83.31 79 ASP A N 1
ATOM 606 C CA . ASP A 1 79 ? -6.586 21.297 -2.311 1 83.31 79 ASP A CA 1
ATOM 607 C C . ASP A 1 79 ? -6.656 20.031 -1.472 1 83.31 79 ASP A C 1
ATOM 609 O O . ASP A 1 79 ? -7.352 19.984 -0.454 1 83.31 79 ASP A O 1
ATOM 613 N N . HIS A 1 80 ? -5.977 19.047 -1.807 1 80.06 80 HIS A N 1
ATOM 614 C CA . HIS A 1 80 ? -5.949 17.781 -1.073 1 80.06 80 HIS A CA 1
ATOM 615 C C . HIS A 1 80 ? -5.246 17.938 0.272 1 80.06 80 HIS A C 1
ATOM 617 O O . HIS A 1 80 ? -5.66 17.344 1.269 1 80.06 80 HIS A O 1
AT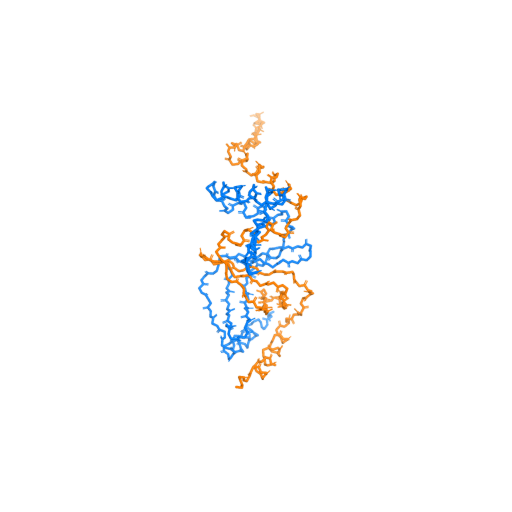OM 623 N N . LEU A 1 81 ? -4.273 18.734 0.247 1 82 81 LEU A N 1
ATOM 624 C CA . LEU A 1 81 ? -3.543 19 1.48 1 82 81 LEU A CA 1
ATOM 625 C C . LEU A 1 81 ? -4.426 19.734 2.488 1 82 81 LEU A C 1
ATOM 627 O O . LEU A 1 81 ? -4.371 19.438 3.688 1 82 81 LEU A O 1
ATOM 631 N N . ALA A 1 82 ? -5.168 20.672 1.952 1 83.94 82 ALA A N 1
ATOM 632 C CA . ALA A 1 82 ? -6.109 21.375 2.814 1 83.94 82 ALA A CA 1
ATOM 633 C C . ALA A 1 82 ? -7.137 20.422 3.414 1 83.94 82 ALA A C 1
ATOM 635 O O . ALA A 1 82 ? -7.492 20.547 4.59 1 83.94 82 ALA A O 1
ATOM 636 N N . HIS A 1 83 ? -7.527 19.547 2.59 1 84.31 83 HIS A N 1
ATOM 637 C CA . HIS A 1 83 ? -8.492 18.562 3.059 1 84.31 83 HIS A CA 1
ATOM 638 C C . HIS A 1 83 ? -7.875 17.656 4.125 1 84.31 83 HIS A C 1
ATOM 640 O O . HIS A 1 83 ? -8.531 17.312 5.113 1 84.31 83 HIS A O 1
ATOM 646 N N . LEU A 1 84 ? -6.742 17.234 3.891 1 83.69 84 LEU A N 1
ATOM 647 C CA . LEU A 1 84 ? -6.023 16.406 4.852 1 83.69 84 LEU A CA 1
ATOM 648 C C . LEU A 1 84 ? -5.848 17.141 6.18 1 83.69 84 LEU A C 1
ATOM 650 O O . LEU A 1 84 ? -5.977 16.531 7.246 1 83.69 84 LEU A O 1
ATOM 654 N N . LYS A 1 85 ? -5.582 18.422 6.129 1 83.38 85 LYS A N 1
ATOM 655 C CA . LYS A 1 85 ? -5.457 19.25 7.328 1 83.38 85 LYS A CA 1
ATOM 656 C C . LYS A 1 85 ? -6.773 19.297 8.102 1 83.38 85 LYS A C 1
ATOM 658 O O . LYS A 1 85 ? -6.781 19.188 9.328 1 83.38 85 LYS A O 1
ATOM 663 N N . GLN A 1 86 ? -7.789 19.422 7.383 1 87.19 86 GLN A N 1
ATOM 664 C CA . GLN A 1 86 ? -9.109 19.453 8 1 87.19 86 GLN A CA 1
ATOM 665 C C . GLN A 1 86 ? -9.438 18.125 8.68 1 87.19 86 GLN A C 1
ATOM 667 O O . GLN A 1 86 ? -9.992 18.109 9.781 1 87.19 86 GLN A O 1
ATOM 672 N N . LEU A 1 87 ? -9.117 17.094 8.023 1 85 87 LEU A N 1
ATOM 673 C CA . LEU A 1 87 ? -9.352 15.766 8.57 1 85 87 LEU A CA 1
ATOM 674 C C . LEU A 1 87 ? -8.539 15.547 9.844 1 85 87 LEU A C 1
ATOM 676 O O . LEU A 1 87 ? -9.055 15.016 10.828 1 85 87 LEU A O 1
ATOM 680 N N . ALA A 1 88 ? -7.344 15.945 9.867 1 83.69 88 ALA A N 1
ATOM 681 C CA . ALA A 1 88 ? -6.465 15.828 11.031 1 83.69 88 ALA A CA 1
ATOM 682 C C . ALA A 1 88 ? -7.016 16.625 12.219 1 83.69 88 ALA A C 1
ATOM 684 O O . ALA A 1 88 ? -6.977 16.156 13.352 1 83.69 88 ALA A O 1
ATOM 685 N N . GLU A 1 89 ? -7.473 17.812 11.898 1 84.25 89 GLU A N 1
ATOM 686 C CA . GLU A 1 89 ? -8.047 18.641 12.945 1 84.25 89 GLU A CA 1
ATOM 687 C C . GLU A 1 89 ? -9.289 18 13.547 1 84.25 89 GLU A C 1
ATOM 689 O O . GLU A 1 89 ? -9.516 18.078 14.758 1 84.25 89 GLU A O 1
ATOM 694 N N . GLN A 1 90 ? -10.016 17.391 12.695 1 83.81 90 GLN A N 1
ATOM 695 C CA . GLN A 1 90 ? -11.219 16.703 13.156 1 83.81 90 GLN A CA 1
ATOM 696 C C . GLN A 1 90 ? -10.859 15.516 14.047 1 83.81 90 GLN A C 1
ATOM 698 O O . GLN A 1 90 ? -11.5 15.297 15.078 1 83.81 90 GLN A O 1
ATOM 703 N N . PHE A 1 91 ? -9.922 14.773 13.711 1 79.62 91 PHE A N 1
ATOM 704 C CA . PHE A 1 91 ? -9.477 13.625 14.5 1 79.62 91 PHE A CA 1
ATOM 705 C C . PHE A 1 91 ? -8.922 14.078 15.844 1 79.62 91 PHE A C 1
ATOM 707 O O . PHE A 1 91 ? -9.117 13.406 16.859 1 79.62 91 PHE A O 1
ATOM 714 N N . GLN A 1 92 ? -8.18 15.227 15.828 1 80.69 92 GLN A N 1
ATOM 715 C CA . GLN A 1 92 ? -7.617 15.773 17.062 1 80.69 92 GLN A CA 1
ATOM 716 C C . GLN A 1 92 ? -8.719 16.234 18.016 1 80.69 92 GLN A C 1
ATOM 718 O O . GLN A 1 92 ? -8.625 16.016 19.219 1 80.69 92 GLN A O 1
ATOM 723 N N . LYS A 1 93 ? -9.719 16.844 17.5 1 81.94 93 LYS A N 1
ATOM 724 C CA . LYS A 1 93 ? -10.836 17.297 18.312 1 81.94 93 LYS A CA 1
ATOM 725 C C . LYS A 1 93 ? -11.609 16.125 18.891 1 81.94 93 LYS A C 1
ATOM 727 O O . LYS A 1 93 ? -12.055 16.172 20.047 1 81.94 93 LYS A O 1
ATOM 732 N N . GLN A 1 94 ? -11.789 15.133 18.109 1 77.56 94 GLN A N 1
ATOM 733 C CA . GLN A 1 94 ? -12.508 13.945 18.547 1 77.56 94 GLN A CA 1
ATOM 734 C C . GLN A 1 94 ? -11.727 13.203 19.641 1 77.56 94 GLN A C 1
ATOM 736 O O . GLN A 1 94 ? -12.312 12.695 20.594 1 77.56 94 GLN A O 1
ATOM 741 N N . LYS A 1 95 ? -10.508 13.133 19.484 1 71.38 95 LYS A N 1
ATOM 742 C CA . LYS A 1 95 ? -9.695 12.445 20.484 1 71.38 95 LYS A CA 1
ATOM 743 C C . LYS A 1 95 ? -9.555 13.289 21.75 1 71.38 95 LYS A C 1
ATOM 745 O O . LYS A 1 95 ? -9.477 12.75 22.859 1 71.38 95 LYS A O 1
ATOM 750 N N . SER A 1 96 ? -9.234 14.578 21.516 1 66.69 96 SER A N 1
ATOM 751 C CA . SER A 1 96 ? -9.156 15.453 22.672 1 66.69 96 SER A CA 1
ATOM 752 C C . SER A 1 96 ? -10.516 15.602 23.344 1 66.69 96 SER A C 1
ATOM 754 O O . SER A 1 96 ? -10.602 15.867 24.547 1 66.69 96 SER A O 1
ATOM 756 N N . GLY A 1 97 ? -11.555 15.852 22.469 1 56.06 97 GLY A N 1
ATOM 757 C CA . GLY A 1 97 ? -12.891 16.016 23.016 1 56.06 97 GLY A CA 1
ATOM 758 C C . GLY A 1 97 ? -13.523 14.695 23.453 1 56.06 97 GLY A C 1
ATOM 759 O O . GLY A 1 97 ? -13.172 13.641 22.922 1 56.06 97 GLY A O 1
ATOM 760 N N . THR A 1 98 ? -13.883 14.484 24.766 1 46.06 98 THR A N 1
ATOM 761 C CA . THR A 1 98 ? -14.945 13.625 25.281 1 46.06 98 THR A CA 1
ATOM 762 C C . THR A 1 98 ? -16.047 13.438 24.234 1 46.06 98 THR A C 1
ATOM 764 O O . THR A 1 98 ? -16.688 14.406 23.828 1 46.06 98 THR A O 1
ATOM 767 N N . ASN A 1 99 ? -15.898 12.75 23.109 1 42.97 99 ASN A N 1
ATOM 768 C CA . ASN A 1 99 ? -17.156 12.43 22.438 1 42.97 99 ASN A CA 1
ATOM 769 C C . ASN A 1 99 ? -18.344 12.609 23.359 1 42.97 99 ASN A C 1
ATOM 771 O O . ASN A 1 99 ? -18.453 11.922 24.375 1 42.97 99 ASN A O 1
ATOM 775 N N . PRO A 1 100 ? -18.953 13.695 23.422 1 39.75 100 PRO A N 1
ATOM 776 C CA . PRO A 1 100 ? -20.281 13.531 24.031 1 39.75 100 PRO A CA 1
ATOM 777 C C . PRO A 1 100 ? -21 12.266 23.562 1 39.75 100 PRO A C 1
ATOM 779 O O . PRO A 1 100 ? -21.281 12.125 22.359 1 39.75 100 PRO A O 1
ATOM 782 N N . ALA A 1 101 ? -20.469 11.07 23.766 1 38.44 101 ALA A N 1
ATOM 783 C CA . ALA A 1 101 ? -21.438 9.977 23.734 1 38.44 101 ALA A CA 1
ATOM 784 C C . ALA A 1 101 ? -22.859 10.484 23.953 1 38.44 101 ALA A C 1
ATOM 786 O O . ALA A 1 101 ? -23.141 11.102 24.984 1 38.44 101 ALA A O 1
ATOM 787 N N . THR A 1 102 ? -23.469 11.023 22.891 1 37.38 102 THR A N 1
ATOM 788 C CA . THR A 1 102 ? -24.922 11.094 23 1 37.38 102 THR A CA 1
ATOM 789 C C . THR A 1 102 ? -25.438 9.945 23.859 1 37.38 102 THR A C 1
ATOM 791 O O . THR A 1 102 ? -25.328 8.773 23.484 1 37.38 102 THR A O 1
ATOM 794 N N . THR A 1 103 ? -25.094 9.938 25.188 1 35.66 103 THR A N 1
ATOM 795 C CA . THR A 1 103 ? -25.922 9.297 26.203 1 35.66 103 THR A CA 1
ATOM 796 C C . THR A 1 103 ? -27.391 9.336 25.781 1 35.66 103 THR A C 1
ATOM 798 O O . THR A 1 103 ? -28.031 10.398 25.812 1 35.66 103 THR A O 1
ATOM 801 N N . GLN A 1 104 ? -27.672 8.93 24.531 1 34.94 104 GLN A N 1
ATOM 802 C CA . GLN A 1 104 ? -29.094 8.617 24.422 1 34.94 104 GLN A CA 1
ATOM 803 C C . GLN A 1 104 ? -29.609 7.965 25.688 1 34.94 104 GLN A C 1
ATOM 805 O O . GLN A 1 104 ? -29.219 6.848 26.031 1 34.94 104 GLN A O 1
ATOM 810 N N . ALA A 1 105 ? -29.672 8.758 26.766 1 35.88 105 ALA A N 1
ATOM 811 C CA . ALA A 1 105 ? -30.5 8.492 27.938 1 35.88 105 ALA A CA 1
ATOM 812 C C . ALA A 1 105 ? -31.844 7.891 27.531 1 35.88 105 ALA A C 1
ATOM 814 O O . ALA A 1 105 ? -32.625 8.523 26.812 1 35.88 105 ALA A O 1
ATOM 815 N N . ASP A 1 106 ? -31.844 6.641 27.047 1 37.81 106 ASP A N 1
ATOM 816 C CA . ASP A 1 106 ? -33.094 5.898 27.109 1 37.81 106 ASP A CA 1
ATOM 817 C C . ASP A 1 106 ? -33.875 6.234 28.375 1 37.81 106 ASP A C 1
ATOM 819 O O . ASP A 1 106 ? -33.438 5.906 29.484 1 37.81 106 ASP A O 1
ATOM 823 N N . ASP A 1 107 ? -34.25 7.531 28.484 1 38.38 107 ASP A N 1
ATOM 824 C CA . ASP A 1 107 ? -35.312 7.852 29.422 1 38.38 107 ASP A CA 1
ATOM 825 C C . ASP A 1 107 ? -36.406 6.781 29.406 1 38.38 107 ASP A C 1
ATOM 827 O O . ASP A 1 107 ? -37.156 6.672 28.438 1 38.38 107 ASP A O 1
ATOM 831 N N . ASP A 1 108 ? -36 5.562 29.734 1 39.47 108 ASP A N 1
ATOM 832 C CA . ASP A 1 108 ? -37.031 4.625 30.172 1 39.47 108 ASP A CA 1
ATOM 833 C C . ASP A 1 108 ? -38.031 5.305 31.094 1 39.47 108 ASP A C 1
ATOM 835 O O . ASP A 1 108 ? -37.719 5.629 32.25 1 39.47 108 ASP A O 1
ATOM 839 N N . GLU A 1 109 ? -38.656 6.418 30.609 1 38.16 109 GLU A N 1
ATOM 840 C CA . GLU A 1 109 ? -39.906 6.766 31.281 1 38.16 109 GLU A CA 1
ATOM 841 C C . GLU A 1 109 ? -40.75 5.523 31.578 1 38.16 109 GLU A C 1
ATOM 843 O O . GLU A 1 109 ? -41.125 4.793 30.656 1 38.16 109 GLU A O 1
ATOM 848 N N . GLY A 1 110 ? -40.406 4.77 32.594 1 37.06 110 GLY A N 1
ATOM 849 C CA . GLY A 1 110 ? -41.312 3.916 33.312 1 37.06 110 GLY A CA 1
ATOM 850 C C . GLY A 1 110 ? -42.719 4.508 33.438 1 37.06 110 GLY A C 1
ATOM 851 O O . GLY A 1 110 ? -42.875 5.652 33.875 1 37.06 110 GLY A O 1
ATOM 852 N N . LEU A 1 111 ? -43.594 4.195 32.438 1 36.62 111 LEU A N 1
ATOM 853 C CA . LEU A 1 111 ? -45.031 4.273 32.594 1 36.62 111 LEU A CA 1
ATOM 854 C C . LEU A 1 111 ? -45.469 3.814 33.969 1 36.62 111 LEU A C 1
ATOM 856 O O . LEU A 1 111 ? -44.969 2.811 34.5 1 36.62 111 LEU A O 1
ATOM 860 N N . LYS A 1 112 ? -46.219 4.613 34.75 1 33.16 112 LYS A N 1
ATOM 861 C CA . LYS A 1 112 ? -47.125 4.688 35.906 1 33.16 112 LYS A CA 1
ATOM 862 C C . LYS A 1 112 ? -48.156 3.572 35.875 1 33.16 112 LYS A C 1
ATOM 864 O O . LYS A 1 112 ? -48.938 3.418 36.812 1 33.16 112 LYS A O 1
ATOM 869 N N . SER A 1 113 ? -47.969 2.199 35.562 1 26.86 113 SER A N 1
ATOM 870 C CA . SER A 1 113 ? -48.812 1.508 36.5 1 26.86 113 SER A CA 1
ATOM 871 C C . SER A 1 113 ? -48.188 1.497 37.906 1 26.86 113 SER A C 1
ATOM 873 O O . SER A 1 113 ? -46.969 1.515 38.031 1 26.86 113 SER A O 1
ATOM 875 N N . MET B 1 1 ? -17.594 -26.312 -2.73 1 28.61 1 MET B N 1
ATOM 876 C CA . MET B 1 1 ? -16.422 -26.938 -2.104 1 28.61 1 MET B CA 1
ATOM 877 C C . MET B 1 1 ? -15.148 -26.562 -2.848 1 28.61 1 MET B C 1
ATOM 879 O O . MET B 1 1 ? -14.867 -27.109 -3.918 1 28.61 1 MET B O 1
ATOM 883 N N . HIS B 1 2 ? -14.898 -25.328 -3.172 1 42.12 2 HIS B N 1
ATOM 884 C CA . HIS B 1 2 ? -13.938 -24.688 -4.059 1 42.12 2 HIS B CA 1
ATOM 885 C C . HIS B 1 2 ? -12.531 -25.219 -3.822 1 42.12 2 HIS B C 1
ATOM 887 O O . HIS B 1 2 ? -12.156 -25.5 -2.682 1 42.12 2 HIS B O 1
ATOM 893 N N . ASN B 1 3 ? -11.938 -26.016 -4.703 1 47.88 3 ASN B N 1
ATOM 894 C CA . ASN B 1 3 ? -10.617 -26.578 -4.965 1 47.88 3 ASN B CA 1
ATOM 895 C C . ASN B 1 3 ? -9.516 -25.625 -4.5 1 47.88 3 ASN B C 1
ATOM 897 O O . ASN B 1 3 ? -8.695 -25.172 -5.301 1 47.88 3 ASN B O 1
ATOM 901 N N . SER B 1 4 ? -9.844 -24.75 -3.521 1 57.38 4 SER B N 1
ATOM 902 C CA . SER B 1 4 ? -9.031 -23.703 -2.916 1 57.38 4 SER B CA 1
ATOM 903 C C . SER B 1 4 ? -7.73 -24.266 -2.359 1 57.38 4 SER B C 1
ATOM 905 O O . SER B 1 4 ? -6.684 -23.609 -2.438 1 57.38 4 SER B O 1
ATOM 907 N N . THR B 1 5 ? -7.969 -25.625 -2.014 1 64.44 5 THR B N 1
ATOM 908 C CA . THR B 1 5 ? -6.797 -26.172 -1.329 1 64.44 5 THR B CA 1
ATOM 909 C C . THR B 1 5 ? -5.707 -26.531 -2.332 1 64.44 5 THR B C 1
ATOM 911 O O . THR B 1 5 ? -4.531 -26.25 -2.111 1 64.44 5 THR B O 1
ATOM 914 N N . LYS B 1 6 ? -6.254 -27.25 -3.402 1 62.22 6 LYS B N 1
ATOM 915 C CA . LYS B 1 6 ? -5.234 -27.688 -4.352 1 62.22 6 LYS B CA 1
ATOM 916 C C . LYS B 1 6 ? -4.59 -26.5 -5.055 1 62.22 6 LYS B C 1
ATOM 918 O O . LYS B 1 6 ? -3.371 -26.453 -5.234 1 62.22 6 LYS B O 1
ATOM 923 N N . ASP B 1 7 ? -5.402 -25.469 -5.367 1 72 7 ASP B N 1
ATOM 924 C CA . ASP B 1 7 ? -4.918 -24.281 -6.047 1 72 7 ASP B CA 1
ATOM 925 C C . ASP B 1 7 ? -3.939 -23.5 -5.16 1 72 7 ASP B C 1
ATOM 927 O O . ASP B 1 7 ? -2.93 -22.984 -5.645 1 72 7 ASP B O 1
ATOM 931 N N . ASP B 1 8 ? -4.176 -23.641 -3.914 1 75 8 ASP B N 1
ATOM 932 C CA . ASP B 1 8 ? -3.303 -22.953 -2.971 1 75 8 ASP B CA 1
ATOM 933 C C . ASP B 1 8 ? -1.924 -23.609 -2.918 1 75 8 ASP B C 1
ATOM 935 O O . ASP B 1 8 ? -0.904 -22.922 -2.875 1 75 8 ASP B O 1
ATOM 939 N N . LYS B 1 9 ? -1.946 -24.938 -3.029 1 78.56 9 LYS B N 1
ATOM 940 C CA . LYS B 1 9 ? -0.688 -25.672 -2.98 1 78.56 9 LYS B CA 1
ATOM 941 C C . LYS B 1 9 ? 0.121 -25.469 -4.258 1 78.56 9 LYS B C 1
ATOM 943 O O . LYS B 1 9 ? 1.345 -25.328 -4.211 1 78.56 9 LYS B O 1
ATOM 948 N N . GLU B 1 10 ? -0.55 -25.406 -5.391 1 76.81 10 GLU B N 1
ATOM 949 C CA . GLU B 1 10 ? 0.129 -25.172 -6.66 1 76.81 10 GLU B CA 1
ATOM 950 C C . GLU B 1 10 ? 0.726 -23.766 -6.711 1 76.81 10 GLU B C 1
ATOM 952 O O . GLU B 1 10 ? 1.856 -23.578 -7.164 1 76.81 10 GLU B O 1
ATOM 957 N N . LEU B 1 11 ? -0.029 -22.875 -6.238 1 80 11 LEU B N 1
ATOM 958 C CA . LEU B 1 11 ? 0.476 -21.516 -6.156 1 80 11 LEU B CA 1
ATOM 959 C C . LEU B 1 11 ? 1.71 -21.438 -5.262 1 80 11 LEU B C 1
ATOM 961 O O . LEU B 1 11 ? 2.736 -20.891 -5.66 1 80 11 LEU B O 1
ATOM 965 N N . GLN B 1 12 ? 1.562 -22.109 -4.125 1 84.06 12 GLN B N 1
ATOM 966 C CA . GLN B 1 12 ? 2.664 -22.094 -3.17 1 84.06 12 GLN B CA 1
ATOM 967 C C . GLN B 1 12 ? 3.914 -22.734 -3.758 1 84.06 12 GLN B C 1
ATOM 969 O O . GLN B 1 12 ? 5.027 -22.25 -3.547 1 84.06 12 GLN B O 1
ATOM 974 N N . SER B 1 13 ? 3.768 -23.828 -4.496 1 83.31 13 SER B N 1
ATOM 975 C CA . SER B 1 13 ? 4.879 -24.516 -5.137 1 83.31 13 SER B CA 1
ATOM 976 C C . SER B 1 13 ? 5.551 -23.641 -6.188 1 83.31 13 SER B C 1
ATOM 978 O O . SER B 1 13 ? 6.777 -23.578 -6.27 1 83.31 13 SER B O 1
ATOM 980 N N . THR B 1 14 ? 4.734 -23 -6.984 1 79.94 14 THR B N 1
ATOM 981 C CA . THR B 1 14 ? 5.254 -22.094 -8.008 1 79.94 14 THR B CA 1
ATOM 982 C C . THR B 1 14 ? 5.988 -20.922 -7.367 1 79.94 14 THR B C 1
ATOM 984 O O . THR B 1 14 ? 7.074 -20.547 -7.812 1 79.94 14 THR B O 1
ATOM 987 N N . LEU B 1 15 ? 5.43 -20.359 -6.293 1 84.25 15 LEU B N 1
ATOM 988 C CA . LEU B 1 15 ? 6.031 -19.234 -5.594 1 84.25 15 LEU B CA 1
ATOM 989 C C . LEU B 1 15 ? 7.383 -19.609 -5 1 84.25 15 LEU B C 1
ATOM 991 O O . LEU B 1 15 ? 8.336 -18.828 -5.051 1 84.25 15 LEU B O 1
ATOM 995 N N . GLN B 1 16 ? 7.492 -20.828 -4.508 1 84.94 16 GLN B N 1
ATOM 996 C CA . GLN B 1 16 ? 8.742 -21.344 -3.951 1 84.94 16 GLN B CA 1
ATOM 997 C C . GLN B 1 16 ? 9.805 -21.516 -5.035 1 84.94 16 GLN B C 1
ATOM 999 O O . GLN B 1 16 ? 10.969 -21.188 -4.828 1 84.94 16 GLN B O 1
ATOM 1004 N N . ARG B 1 17 ? 9.352 -21.938 -6.133 1 84 17 ARG B N 1
ATOM 1005 C CA . ARG B 1 17 ? 10.273 -22.188 -7.242 1 84 17 ARG B CA 1
ATOM 1006 C C . ARG B 1 17 ? 10.859 -20.875 -7.766 1 84 17 ARG B C 1
ATOM 1008 O O . ARG B 1 17 ? 12.031 -20.828 -8.156 1 84 17 ARG B O 1
ATOM 1015 N N . ILE B 1 18 ? 10.062 -19.875 -7.727 1 81 18 ILE B N 1
ATOM 1016 C CA . ILE B 1 18 ? 10.555 -18.609 -8.266 1 81 18 ILE B CA 1
ATOM 1017 C C . ILE B 1 18 ? 11.266 -17.812 -7.168 1 81 18 ILE B C 1
ATOM 1019 O O . ILE B 1 18 ? 11.688 -16.688 -7.383 1 81 18 ILE B O 1
ATOM 1023 N N . GLY B 1 19 ? 11.414 -18.359 -6.02 1 85.69 19 GLY B N 1
ATOM 1024 C CA . GLY B 1 19 ? 12.219 -17.781 -4.957 1 85.69 19 GLY B CA 1
ATOM 1025 C C . GLY B 1 19 ? 11.461 -16.797 -4.102 1 85.69 19 GLY B C 1
ATOM 1026 O O . GLY B 1 19 ? 12.016 -15.781 -3.674 1 85.69 19 GLY B O 1
ATOM 1027 N N . VAL B 1 20 ? 10.188 -17.078 -4.004 1 88.81 20 VAL B N 1
ATOM 1028 C CA . VAL B 1 20 ? 9.422 -16.203 -3.125 1 88.81 20 VAL B CA 1
ATOM 1029 C C . VAL B 1 20 ? 9.594 -16.656 -1.675 1 88.81 20 VAL B C 1
ATOM 1031 O O . VAL B 1 20 ? 9.523 -17.844 -1.375 1 88.81 20 VAL B O 1
ATOM 1034 N N . LEU B 1 21 ? 9.914 -15.688 -0.85 1 93.31 21 LEU B N 1
ATOM 1035 C CA . LEU B 1 21 ? 10.062 -15.938 0.58 1 93.31 21 LEU B CA 1
ATOM 1036 C C . LEU B 1 21 ? 8.961 -15.242 1.37 1 93.31 21 LEU B C 1
ATOM 1038 O O . LEU B 1 21 ? 8.531 -14.141 1.003 1 93.31 21 LEU B O 1
ATOM 1042 N N . THR B 1 22 ? 8.516 -15.992 2.404 1 93.25 22 THR B N 1
ATOM 1043 C CA . THR B 1 22 ? 7.547 -15.375 3.305 1 93.25 22 THR B CA 1
ATOM 1044 C C . THR B 1 22 ? 8.211 -14.289 4.148 1 93.25 22 THR B C 1
ATOM 1046 O O . THR B 1 22 ? 9.25 -14.523 4.762 1 93.25 22 THR B O 1
ATOM 1049 N N . LEU B 1 23 ? 7.625 -13.109 4.062 1 93.19 23 LEU B N 1
ATOM 1050 C CA . LEU B 1 23 ? 8.141 -11.992 4.852 1 93.19 23 LEU B CA 1
ATOM 1051 C C . LEU B 1 23 ? 7.52 -11.977 6.242 1 93.19 23 LEU B C 1
ATOM 1053 O O . LEU B 1 23 ? 6.434 -12.516 6.449 1 93.19 23 LEU B O 1
ATOM 1057 N N . PRO B 1 24 ? 8.359 -11.445 7.117 1 90.81 24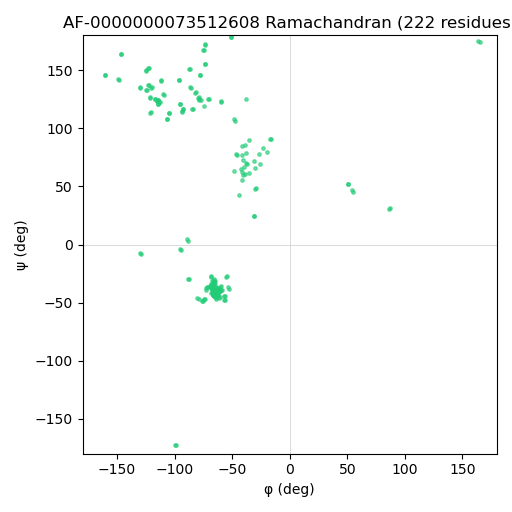 PRO B N 1
ATOM 1058 C CA . PRO B 1 24 ? 7.773 -11.32 8.453 1 90.81 24 PRO B CA 1
ATOM 1059 C C . PRO B 1 24 ? 6.418 -10.625 8.445 1 90.81 24 PRO B C 1
ATOM 1061 O O . PRO B 1 24 ? 5.988 -10.117 7.402 1 90.81 24 PRO B O 1
ATOM 1064 N N . THR B 1 25 ? 5.848 -10.516 9.602 1 90.62 25 THR B N 1
ATOM 1065 C CA . THR B 1 25 ? 4.516 -9.938 9.727 1 90.62 25 THR B CA 1
ATOM 1066 C C . THR B 1 25 ? 4.492 -8.5 9.211 1 90.62 25 THR B C 1
ATOM 1068 O O . THR B 1 25 ? 5.352 -7.695 9.562 1 90.62 25 THR B O 1
ATOM 1071 N N . MET B 1 26 ? 3.619 -8.352 8.281 1 92.31 26 MET B N 1
ATOM 1072 C CA . MET B 1 26 ? 3.381 -7.031 7.715 1 92.31 26 MET B CA 1
ATOM 1073 C C . MET B 1 26 ? 2.191 -6.355 8.391 1 92.31 26 MET B C 1
ATOM 1075 O O . MET B 1 26 ? 1.206 -7.016 8.727 1 92.31 26 MET B O 1
ATOM 1079 N N . GLU B 1 27 ? 2.334 -5.086 8.594 1 90.62 27 GLU B N 1
ATOM 1080 C CA . GLU B 1 27 ? 1.265 -4.359 9.273 1 90.62 27 GLU B CA 1
ATOM 1081 C C . GLU B 1 27 ? 0.081 -4.121 8.336 1 90.62 27 GLU B C 1
ATOM 1083 O O . GLU B 1 27 ? -1.07 -4.34 8.719 1 90.62 27 GLU B O 1
ATOM 1088 N N . GLU B 1 28 ? 0.406 -3.613 7.086 1 93.25 28 GLU B N 1
ATOM 1089 C CA . GLU B 1 28 ? -0.649 -3.176 6.18 1 93.25 28 GLU B CA 1
ATOM 1090 C C . GLU B 1 28 ? -0.143 -3.104 4.738 1 93.25 28 GLU B C 1
ATOM 1092 O O . GLU B 1 28 ? 1.026 -2.797 4.504 1 93.25 28 GLU B O 1
ATOM 1097 N N . VAL B 1 29 ? -0.975 -3.408 3.787 1 96 29 VAL B N 1
ATOM 1098 C CA . VAL B 1 29 ? -0.745 -3.141 2.371 1 96 29 VAL B CA 1
ATOM 1099 C C . VAL B 1 29 ? -1.861 -2.256 1.824 1 96 29 VAL B C 1
ATOM 1101 O O . VAL B 1 29 ? -3.043 -2.535 2.037 1 96 29 VAL B O 1
ATOM 1104 N N . ASN B 1 30 ? -1.474 -1.174 1.217 1 95 30 ASN B N 1
ATOM 1105 C CA . ASN B 1 30 ? -2.406 -0.292 0.524 1 95 30 ASN B CA 1
ATOM 1106 C C . ASN B 1 30 ? -2.164 -0.29 -0.982 1 95 30 ASN B C 1
ATOM 1108 O O . ASN B 1 30 ? -1.049 -0.023 -1.435 1 95 30 ASN B O 1
ATOM 1112 N N . ILE B 1 31 ? -3.182 -0.631 -1.711 1 95.31 31 ILE B N 1
ATOM 1113 C CA . ILE B 1 31 ? -3.17 -0.544 -3.168 1 95.31 31 ILE B CA 1
ATOM 1114 C C . ILE B 1 31 ? -3.994 0.66 -3.619 1 95.31 31 ILE B C 1
ATOM 1116 O O . ILE B 1 31 ? -5.215 0.689 -3.439 1 95.31 31 ILE B O 1
ATOM 1120 N N . PHE B 1 32 ? -3.33 1.57 -4.164 1 92.06 32 PHE B N 1
ATOM 1121 C CA . PHE B 1 32 ? -3.984 2.795 -4.609 1 92.06 32 PHE B CA 1
ATOM 1122 C C . PHE B 1 32 ? -4.398 2.686 -6.074 1 92.06 32 PHE B C 1
ATOM 1124 O O . PHE B 1 32 ? -3.561 2.441 -6.945 1 92.06 32 PHE B O 1
ATOM 1131 N N . THR B 1 33 ? -5.656 2.742 -6.277 1 92.44 33 THR B N 1
ATOM 1132 C CA . THR B 1 33 ? -6.203 2.861 -7.621 1 92.44 33 THR B CA 1
ATOM 1133 C C . THR B 1 33 ? -6.57 4.309 -7.934 1 92.44 33 THR B C 1
ATOM 1135 O O . THR B 1 33 ? -6.262 5.215 -7.156 1 92.44 33 THR B O 1
ATOM 1138 N N . ASP B 1 34 ? -7.223 4.512 -9.094 1 87.81 34 ASP B N 1
ATOM 1139 C CA . ASP B 1 34 ? -7.594 5.867 -9.477 1 87.81 34 ASP B CA 1
ATOM 1140 C C . ASP B 1 34 ? -8.633 6.445 -8.516 1 87.81 34 ASP B C 1
ATOM 1142 O O . ASP B 1 34 ? -8.641 7.648 -8.25 1 87.81 34 ASP B O 1
ATOM 1146 N N . ASP B 1 35 ? -9.469 5.621 -7.977 1 89 35 ASP B N 1
ATOM 1147 C CA . ASP B 1 35 ? -10.625 6.195 -7.293 1 89 35 ASP B CA 1
ATOM 1148 C C . ASP B 1 35 ? -10.789 5.594 -5.898 1 89 35 ASP B C 1
ATOM 1150 O O . ASP B 1 35 ? -11.609 6.07 -5.109 1 89 35 ASP B O 1
ATOM 1154 N N . LYS B 1 36 ? -9.992 4.594 -5.641 1 92.88 36 LYS B N 1
ATOM 1155 C CA . LYS B 1 36 ? -10.172 3.889 -4.375 1 92.88 36 LYS B CA 1
ATOM 1156 C C . LYS B 1 36 ? -8.836 3.395 -3.828 1 92.88 36 LYS B C 1
ATOM 1158 O O . LYS B 1 36 ? -7.828 3.398 -4.539 1 92.88 36 LYS B O 1
ATOM 1163 N N . VAL B 1 37 ? -8.867 3.066 -2.594 1 93.94 37 VAL B N 1
ATOM 1164 C CA . VAL B 1 37 ? -7.758 2.393 -1.925 1 93.94 37 VAL B CA 1
ATOM 1165 C C . VAL B 1 37 ? -8.203 1.01 -1.453 1 93.94 37 VAL B C 1
ATOM 1167 O O . VAL B 1 37 ? -9.234 0.873 -0.8 1 93.94 37 VAL B O 1
ATOM 1170 N N . ILE B 1 38 ? -7.469 -0.033 -1.859 1 96.25 38 ILE B N 1
ATOM 1171 C CA . ILE B 1 38 ? -7.637 -1.372 -1.306 1 96.25 38 ILE B CA 1
ATOM 1172 C C . ILE B 1 38 ? -6.652 -1.584 -0.159 1 96.25 38 ILE B C 1
ATOM 1174 O O . ILE B 1 38 ? -5.438 -1.565 -0.365 1 96.25 38 ILE B O 1
ATOM 1178 N N . GLN B 1 39 ? -7.266 -1.72 0.99 1 95.19 39 GLN B N 1
ATOM 1179 C CA . GLN B 1 39 ? -6.469 -1.863 2.203 1 95.19 39 GLN B CA 1
ATOM 1180 C C . GLN B 1 39 ? -6.555 -3.283 2.754 1 95.19 39 GLN B C 1
ATOM 1182 O O . GLN B 1 39 ? -7.648 -3.836 2.889 1 95.19 39 GLN B O 1
ATOM 1187 N N . ILE B 1 40 ? -5.363 -3.857 3 1 96.06 40 ILE B N 1
ATOM 1188 C CA . ILE B 1 40 ? -5.285 -5.172 3.629 1 96.06 40 ILE B CA 1
ATOM 1189 C C . ILE B 1 40 ? -4.504 -5.074 4.938 1 96.06 40 ILE B C 1
ATOM 1191 O O . ILE B 1 40 ? -3.307 -4.777 4.934 1 96.06 40 ILE B O 1
ATOM 1195 N N . LEU B 1 41 ? -5.238 -5.316 6.008 1 93.56 41 LEU B N 1
ATOM 1196 C CA . LEU B 1 41 ? -4.621 -5.262 7.328 1 93.56 41 LEU B CA 1
ATOM 1197 C C . LEU B 1 41 ? -3.988 -6.602 7.691 1 93.56 41 LEU B C 1
ATOM 1199 O O . LEU B 1 41 ? -4.566 -7.656 7.422 1 93.56 41 LEU B O 1
ATOM 1203 N N . ASN B 1 42 ? -2.738 -6.559 8.242 1 94.44 42 ASN B N 1
ATOM 1204 C CA . ASN B 1 42 ? -1.994 -7.723 8.711 1 94.44 42 ASN B CA 1
ATOM 1205 C C . ASN B 1 42 ? -1.958 -8.828 7.652 1 94.44 42 ASN B C 1
ATOM 1207 O O . ASN B 1 42 ? -2.293 -9.977 7.941 1 94.44 42 ASN B O 1
ATOM 1211 N N . PRO B 1 43 ? -1.567 -8.523 6.484 1 96.12 43 PRO B N 1
ATOM 1212 C CA . PRO B 1 43 ? -1.545 -9.523 5.414 1 96.12 43 PRO B CA 1
ATOM 1213 C C . PRO B 1 43 ? -0.408 -10.531 5.57 1 96.12 43 PRO B C 1
ATOM 1215 O O . PRO B 1 43 ? 0.6 -10.234 6.219 1 96.12 43 PRO B O 1
ATOM 1218 N N . LYS B 1 44 ? -0.623 -11.641 5.008 1 95.25 44 LYS B N 1
ATOM 1219 C CA . LYS B 1 44 ? 0.509 -12.5 4.66 1 95.25 44 LYS B CA 1
ATOM 1220 C C . LYS B 1 44 ? 1.193 -12.008 3.387 1 95.25 44 LYS B C 1
ATOM 1222 O O . LYS B 1 44 ? 0.546 -11.859 2.348 1 95.25 44 LYS B O 1
ATOM 1227 N N . VAL B 1 45 ? 2.467 -11.75 3.438 1 96.44 45 VAL B N 1
ATOM 1228 C CA . VAL B 1 45 ? 3.189 -11.242 2.275 1 96.44 45 VAL B CA 1
ATOM 1229 C C . VAL B 1 45 ? 4.367 -12.164 1.96 1 96.44 45 VAL B C 1
ATOM 1231 O O . VAL B 1 45 ? 5.094 -12.586 2.863 1 96.44 45 VAL B O 1
ATOM 1234 N N . GLU B 1 46 ? 4.441 -12.461 0.734 1 94.62 46 GLU B N 1
ATOM 1235 C CA . GLU B 1 46 ? 5.594 -13.164 0.182 1 94.62 46 GLU B CA 1
ATOM 1236 C C . GLU B 1 46 ? 6.242 -12.367 -0.945 1 94.62 46 GLU B C 1
ATOM 1238 O O . GLU B 1 46 ? 5.582 -11.562 -1.602 1 94.62 46 GLU B O 1
ATOM 1243 N N . ALA B 1 47 ? 7.602 -12.641 -1.061 1 95.12 47 ALA B N 1
ATOM 1244 C CA . ALA B 1 47 ? 8.258 -11.797 -2.051 1 95.12 47 ALA B CA 1
ATOM 1245 C C . ALA B 1 47 ? 9.422 -12.523 -2.713 1 95.12 47 ALA B C 1
ATOM 1247 O O . ALA B 1 47 ? 10.117 -13.312 -2.068 1 95.12 47 ALA B O 1
ATOM 1248 N N . SER B 1 48 ? 9.547 -12.273 -3.957 1 92.5 48 SER B N 1
ATOM 1249 C CA . SER B 1 48 ? 10.781 -12.516 -4.695 1 92.5 48 SER B CA 1
ATOM 1250 C C . SER B 1 48 ? 11.492 -11.211 -5.027 1 92.5 48 SER B C 1
ATOM 1252 O O . SER B 1 48 ? 11.055 -10.461 -5.902 1 92.5 48 SER B O 1
ATOM 1254 N N . ILE B 1 49 ? 12.602 -11.008 -4.32 1 86.19 49 ILE B N 1
ATOM 1255 C CA . ILE B 1 49 ? 13.359 -9.773 -4.527 1 86.19 49 ILE B CA 1
ATOM 1256 C C . ILE B 1 49 ? 13.953 -9.758 -5.934 1 86.19 49 ILE B C 1
ATOM 1258 O O . ILE B 1 49 ? 13.914 -8.734 -6.621 1 86.19 49 ILE B O 1
ATOM 1262 N N . GLN B 1 50 ? 14.422 -10.859 -6.363 1 86.44 50 GLN B N 1
ATOM 1263 C CA . GLN B 1 50 ? 15.055 -10.977 -7.672 1 86.44 50 GLN B CA 1
ATOM 1264 C C . GLN B 1 50 ? 14.047 -10.734 -8.797 1 86.44 50 GLN B C 1
ATOM 1266 O O . GLN B 1 50 ? 14.398 -10.18 -9.836 1 86.44 50 GLN B O 1
ATOM 1271 N N . ALA B 1 51 ? 12.789 -11.133 -8.562 1 86.81 51 ALA B N 1
ATOM 1272 C CA . ALA B 1 51 ? 11.766 -11.016 -9.602 1 86.81 51 ALA B CA 1
ATOM 1273 C C . ALA B 1 51 ? 10.969 -9.727 -9.438 1 86.81 51 ALA B C 1
ATOM 1275 O O . ALA B 1 51 ? 10.07 -9.438 -10.234 1 86.81 51 ALA B O 1
ATOM 1276 N N . ASN B 1 52 ? 11.188 -8.93 -8.43 1 92.25 52 ASN B N 1
ATOM 1277 C CA . ASN B 1 52 ? 10.43 -7.715 -8.133 1 92.25 52 ASN B CA 1
ATOM 1278 C C . ASN B 1 52 ? 8.938 -8 -8.031 1 92.25 52 ASN B C 1
ATOM 1280 O O . ASN B 1 52 ? 8.125 -7.289 -8.625 1 92.25 52 ASN B O 1
ATOM 1284 N N . THR B 1 53 ? 8.633 -9.086 -7.301 1 93.38 53 THR B N 1
ATOM 1285 C CA . THR B 1 53 ? 7.254 -9.547 -7.191 1 93.38 53 THR B CA 1
ATOM 1286 C C . THR B 1 53 ? 6.871 -9.773 -5.73 1 93.38 53 THR B C 1
ATOM 1288 O O . THR B 1 53 ? 7.648 -10.336 -4.961 1 93.38 53 THR B O 1
ATOM 1291 N N . TRP B 1 54 ? 5.727 -9.328 -5.383 1 96.06 54 TRP B N 1
ATOM 1292 C CA . TRP B 1 54 ? 5.133 -9.516 -4.066 1 96.06 54 TRP B CA 1
ATOM 1293 C C . TRP B 1 54 ? 3.775 -10.203 -4.172 1 96.06 54 TRP B C 1
ATOM 1295 O O . TRP B 1 54 ? 2.98 -9.883 -5.062 1 96.06 54 TRP B O 1
ATOM 1305 N N . VAL B 1 55 ? 3.547 -11.133 -3.297 1 94.69 55 VAL B N 1
ATOM 1306 C CA . VAL B 1 55 ? 2.256 -11.805 -3.191 1 94.69 55 VAL B CA 1
ATOM 1307 C C . VAL B 1 55 ? 1.611 -11.477 -1.847 1 94.69 55 VAL B C 1
ATOM 1309 O O . VAL B 1 55 ? 2.189 -11.75 -0.792 1 94.69 55 VAL B O 1
ATOM 1312 N N . VAL B 1 56 ? 0.429 -10.891 -1.957 1 96.31 56 VAL B N 1
ATOM 1313 C CA . VAL B 1 56 ? -0.278 -10.414 -0.772 1 96.31 56 VAL B CA 1
ATOM 1314 C C . VAL B 1 56 ? -1.571 -11.211 -0.59 1 96.31 56 VAL B C 1
ATOM 1316 O O . VAL B 1 56 ? -2.395 -11.281 -1.506 1 96.31 56 VAL B O 1
ATOM 1319 N N . SER B 1 57 ? -1.697 -11.789 0.533 1 95.19 57 SER B N 1
ATOM 1320 C CA . SER B 1 57 ? -2.932 -12.477 0.893 1 95.19 57 SER B CA 1
ATOM 1321 C C . SER B 1 57 ? -3.559 -11.875 2.145 1 95.19 57 SER B C 1
ATOM 1323 O O . SER B 1 57 ? -2.865 -11.617 3.129 1 95.19 57 SER B O 1
ATOM 1325 N N . GLY B 1 58 ? -4.793 -11.664 2.139 1 96.25 58 GLY B N 1
ATOM 1326 C CA . GLY B 1 58 ? -5.539 -11.109 3.258 1 96.25 58 GLY B CA 1
ATOM 1327 C C . GLY B 1 58 ? -6.914 -10.602 2.865 1 96.25 58 GLY B C 1
ATOM 1328 O O . GLY B 1 58 ? -7.273 -10.609 1.687 1 96.25 58 GLY B O 1
ATOM 1329 N N . THR B 1 59 ? -7.742 -10.164 3.816 1 97.31 59 THR B N 1
ATOM 1330 C CA . THR B 1 59 ? -9.094 -9.656 3.588 1 97.31 59 THR B CA 1
ATOM 1331 C C . THR B 1 59 ? -9.055 -8.172 3.219 1 97.31 59 THR B C 1
ATOM 1333 O O . THR B 1 59 ? -8.625 -7.34 4.016 1 97.31 59 THR B O 1
ATOM 1336 N N . PRO B 1 60 ? -9.492 -7.902 2.031 1 96.62 60 PRO B N 1
ATOM 1337 C CA . PRO B 1 60 ? -9.422 -6.504 1.603 1 96.62 60 PRO B CA 1
ATOM 1338 C C . PRO B 1 60 ? -10.539 -5.648 2.201 1 96.62 60 PRO B C 1
ATOM 1340 O O . PRO B 1 60 ? -11.641 -6.148 2.449 1 96.62 60 PRO B O 1
ATOM 1343 N N . GLN B 1 61 ? -10.219 -4.391 2.486 1 96 61 GLN B N 1
ATOM 1344 C CA . GLN B 1 61 ? -11.164 -3.299 2.711 1 96 61 GLN B CA 1
ATOM 1345 C C . GLN B 1 61 ? -11.047 -2.244 1.612 1 96 61 GLN B C 1
ATOM 1347 O O . GLN B 1 61 ? -9.953 -1.777 1.303 1 96 61 GLN B O 1
ATOM 1352 N N . VAL B 1 62 ? -12.148 -1.99 1.001 1 95.88 62 VAL B N 1
ATOM 1353 C CA . VAL B 1 62 ? -12.164 -0.966 -0.038 1 95.88 62 VAL B CA 1
ATOM 1354 C C . VAL B 1 62 ? -12.609 0.368 0.556 1 95.88 62 VAL B C 1
ATOM 1356 O O . VAL B 1 62 ? -13.664 0.453 1.183 1 95.88 62 VAL B O 1
ATOM 1359 N N . LYS B 1 63 ? -11.773 1.304 0.428 1 94.31 63 LYS B N 1
ATOM 1360 C CA . LYS B 1 63 ? -12.016 2.637 0.972 1 94.31 63 LYS B CA 1
ATOM 1361 C C . LYS B 1 63 ? -11.891 3.703 -0.113 1 94.31 63 LYS B C 1
ATOM 1363 O O . LYS B 1 63 ? -11.172 3.516 -1.097 1 94.31 63 LYS B O 1
ATOM 1368 N N . ASN B 1 64 ? -12.672 4.809 0.061 1 93.31 64 ASN B N 1
ATOM 1369 C CA . ASN B 1 64 ? -12.289 6 -0.689 1 93.31 64 ASN B CA 1
ATOM 1370 C C . ASN B 1 64 ? -11.062 6.68 -0.082 1 93.31 64 ASN B C 1
ATOM 1372 O O . ASN B 1 64 ? -10.617 6.305 1.003 1 93.31 64 ASN B O 1
ATOM 1376 N N . PHE B 1 65 ? -10.523 7.555 -0.804 1 86.06 65 PHE B N 1
ATOM 1377 C CA . PHE B 1 65 ? -9.281 8.18 -0.374 1 86.06 65 PHE B CA 1
ATOM 1378 C C . PHE B 1 65 ? -9.438 8.82 1 1 86.06 65 PHE B C 1
ATOM 1380 O O . PHE B 1 65 ? -8.562 8.695 1.855 1 86.06 65 PHE B O 1
ATOM 1387 N N . HIS B 1 66 ? -10.57 9.531 1.202 1 84.44 66 HIS B N 1
ATOM 1388 C CA . HIS B 1 66 ? -10.836 10.172 2.484 1 84.44 66 HIS B CA 1
ATOM 1389 C C . HIS B 1 66 ? -10.812 9.164 3.625 1 84.44 66 HIS B C 1
ATOM 1391 O O . HIS B 1 66 ? -10.164 9.391 4.652 1 84.44 66 HIS B O 1
ATOM 1397 N N . ASP B 1 67 ? -11.5 8.039 3.443 1 89.38 67 ASP B N 1
ATOM 1398 C CA . ASP B 1 67 ? -11.562 7.004 4.469 1 89.38 67 ASP B CA 1
ATOM 1399 C C . ASP B 1 67 ? -10.195 6.359 4.688 1 89.38 67 ASP B C 1
ATOM 1401 O O . ASP B 1 67 ? -9.852 5.98 5.809 1 89.38 67 ASP B O 1
ATOM 1405 N N . ALA B 1 68 ? -9.492 6.262 3.617 1 88.06 68 ALA B N 1
ATOM 1406 C CA . ALA B 1 68 ? -8.156 5.691 3.729 1 88.06 68 ALA B CA 1
ATOM 1407 C C . ALA B 1 68 ? -7.238 6.598 4.543 1 88.06 68 ALA B C 1
ATOM 1409 O O . ALA B 1 68 ? -6.484 6.125 5.395 1 88.06 68 ALA B O 1
ATOM 1410 N N . LEU B 1 69 ? -7.316 7.848 4.273 1 84.06 69 LEU B N 1
ATOM 1411 C CA . LEU B 1 69 ? -6.516 8.82 5.004 1 84.06 69 LEU B CA 1
ATOM 1412 C C . LEU B 1 69 ? -6.926 8.875 6.473 1 84.06 69 LEU B C 1
ATOM 1414 O O . LEU B 1 69 ? -6.074 9 7.355 1 84.06 69 LEU B O 1
ATOM 1418 N N . ALA B 1 70 ? -8.195 8.805 6.645 1 82.19 70 ALA B N 1
ATOM 1419 C CA . ALA B 1 70 ? -8.711 8.797 8.008 1 82.19 70 ALA B CA 1
ATOM 1420 C C . ALA B 1 70 ? -8.18 7.602 8.789 1 82.19 70 ALA B C 1
ATOM 1422 O O . ALA B 1 70 ? -7.879 7.715 9.984 1 82.19 70 ALA B O 1
ATOM 1423 N N . GLY B 1 71 ? -8.031 6.457 8.086 1 80.88 71 GLY B N 1
ATOM 1424 C CA . GLY B 1 71 ? -7.473 5.266 8.703 1 80.88 71 GLY B CA 1
ATOM 1425 C C . GLY B 1 71 ? -6.055 5.457 9.211 1 80.88 71 GLY B C 1
ATOM 1426 O O . GLY B 1 71 ? -5.688 4.941 10.266 1 80.88 71 GLY B O 1
ATOM 1427 N N . VAL B 1 72 ? -5.344 6.105 8.492 1 75.5 72 VAL B N 1
ATOM 1428 C CA . VAL B 1 72 ? -3.965 6.395 8.867 1 75.5 72 VAL B CA 1
ATOM 1429 C C . VAL B 1 72 ? -3.939 7.227 10.148 1 75.5 72 VAL B C 1
ATOM 1431 O O . VAL B 1 72 ? -3.109 6.992 11.031 1 75.5 72 VAL B O 1
ATOM 1434 N N . PHE B 1 73 ? -4.844 8.188 10.305 1 77.81 73 PHE B N 1
ATOM 1435 C CA . PHE B 1 73 ? -4.879 9.062 11.469 1 77.81 73 PHE B CA 1
ATOM 1436 C C . PHE B 1 73 ? -5.246 8.273 12.727 1 77.81 73 PHE B C 1
ATOM 1438 O O . PHE B 1 73 ? -4.797 8.602 13.82 1 77.81 73 PHE B O 1
ATOM 1445 N N . THR B 1 74 ? -6.078 7.234 12.422 1 75.81 74 THR B N 1
ATOM 1446 C CA . THR B 1 74 ? -6.5 6.406 13.539 1 75.81 74 THR B CA 1
ATOM 1447 C C . THR B 1 74 ? -5.324 5.605 14.094 1 75.81 74 THR B C 1
ATOM 1449 O O . THR B 1 74 ? -5.266 5.328 15.297 1 75.81 74 THR B O 1
ATOM 1452 N N . MET B 1 75 ? -4.426 5.355 13.242 1 73.25 75 MET B N 1
ATOM 1453 C CA . MET B 1 75 ? -3.285 4.531 13.633 1 73.25 75 MET B CA 1
ATOM 1454 C C . MET B 1 75 ? -2.172 5.383 14.227 1 73.25 75 MET B C 1
ATOM 1456 O O . MET B 1 75 ? -1.433 4.926 15.102 1 73.25 75 MET B O 1
ATOM 1460 N N . LEU B 1 76 ? -2.152 6.531 13.758 1 75.12 76 LEU B N 1
ATOM 1461 C CA . LEU B 1 76 ? -1.09 7.422 14.211 1 75.12 76 LEU B CA 1
ATOM 1462 C C . LEU B 1 76 ? -1.416 7.996 15.586 1 75.12 76 LEU B C 1
ATOM 1464 O O . LEU B 1 76 ? -2.547 8.422 15.836 1 75.12 76 LEU B O 1
ATOM 1468 N N . GLY B 1 77 ? -0.461 7.844 16.531 1 76.44 77 GLY B N 1
ATOM 1469 C CA . GLY B 1 77 ? -0.606 8.508 17.812 1 76.44 77 GLY B CA 1
ATOM 1470 C C . GLY B 1 77 ? -0.364 10.008 17.75 1 76.44 77 GLY B C 1
ATOM 1471 O O . GLY B 1 77 ? -0.014 10.531 16.688 1 76.44 77 GLY B O 1
ATOM 1472 N N . PRO B 1 78 ? -0.674 10.68 18.891 1 78.56 78 PRO B N 1
ATOM 1473 C CA . PRO B 1 78 ? -0.53 12.133 18.938 1 78.56 78 PRO B CA 1
ATOM 1474 C C . PRO B 1 78 ? 0.856 12.602 18.5 1 78.56 78 PRO B C 1
ATOM 1476 O O . PRO B 1 78 ? 0.979 13.625 17.828 1 78.56 78 PRO B O 1
ATOM 1479 N N . ASP B 1 79 ? 1.869 11.875 18.859 1 83.44 79 ASP B N 1
ATOM 1480 C CA . ASP B 1 79 ? 3.229 12.266 18.484 1 83.44 79 ASP B CA 1
ATOM 1481 C C . ASP B 1 79 ? 3.441 12.148 16.984 1 83.44 79 ASP B C 1
ATOM 1483 O O . ASP B 1 79 ? 4.047 13.031 16.359 1 83.44 79 ASP B O 1
ATOM 1487 N N . HIS B 1 80 ? 2.979 11.164 16.391 1 80 80 HIS B N 1
ATOM 1488 C CA . HIS B 1 80 ? 3.102 10.961 14.945 1 80 80 HIS B CA 1
ATOM 1489 C C . HIS B 1 80 ? 2.275 11.984 14.172 1 80 80 HIS B C 1
ATOM 1491 O O . HIS B 1 80 ? 2.705 12.469 13.117 1 80 80 HIS B O 1
ATOM 1497 N N . LEU B 1 81 ? 1.189 12.289 14.719 1 82.12 81 LEU B N 1
ATOM 1498 C CA . LEU B 1 81 ? 0.325 13.281 14.094 1 82.12 81 LEU B CA 1
ATOM 1499 C C . LEU B 1 81 ? 0.984 14.656 14.102 1 82.12 81 LEU B C 1
ATOM 1501 O O . LEU B 1 81 ? 0.878 15.406 13.125 1 82.12 81 LEU B O 1
ATOM 1505 N N . ALA B 1 82 ? 1.604 14.93 15.219 1 84.06 82 ALA B N 1
ATOM 1506 C CA . ALA B 1 82 ? 2.332 16.188 15.312 1 84.06 82 ALA B CA 1
ATOM 1507 C C . ALA B 1 82 ? 3.457 16.25 14.281 1 84.06 82 ALA B C 1
ATOM 1509 O O . ALA B 1 82 ? 3.688 17.297 13.664 1 84.06 82 ALA B O 1
ATOM 1510 N N . HIS B 1 83 ? 4.051 15.148 14.148 1 84.25 83 HIS B N 1
ATOM 1511 C CA . HIS B 1 83 ? 5.125 15.07 13.164 1 84.25 83 HIS B CA 1
ATOM 1512 C C . HIS B 1 83 ? 4.59 15.25 11.75 1 84.25 83 HIS B C 1
ATOM 1514 O O . HIS B 1 83 ? 5.207 15.922 10.922 1 84.25 83 HIS B O 1
ATOM 1520 N N . LEU B 1 84 ? 3.562 14.625 11.484 1 83.62 84 LEU B N 1
ATOM 1521 C CA . LEU B 1 84 ? 2.918 14.742 10.188 1 83.62 84 LEU B CA 1
ATOM 1522 C C . LEU B 1 84 ? 2.512 16.188 9.906 1 83.62 84 LEU B C 1
ATOM 1524 O O . LEU B 1 84 ? 2.65 16.672 8.781 1 83.62 84 LEU B O 1
ATOM 1528 N N . LYS B 1 85 ? 2.039 16.875 10.906 1 83.38 85 LYS B N 1
ATOM 1529 C CA . LYS B 1 85 ? 1.678 18.281 10.781 1 83.38 85 LYS B CA 1
ATOM 1530 C C . LYS B 1 85 ? 2.896 19.141 10.445 1 83.38 85 LYS B C 1
ATOM 1532 O O . LYS B 1 85 ? 2.822 20.031 9.594 1 83.38 85 LYS B O 1
ATOM 1537 N N . GLN B 1 86 ? 3.941 18.844 11.078 1 87.06 86 GLN B N 1
ATOM 1538 C CA . GLN B 1 86 ? 5.18 19.578 10.828 1 87.06 86 GLN B CA 1
ATOM 1539 C C . GLN B 1 86 ? 5.672 19.344 9.398 1 87.06 86 GLN B C 1
ATOM 1541 O O . GLN B 1 86 ? 6.125 20.281 8.734 1 87.06 86 GLN B O 1
ATOM 1546 N N . LEU B 1 87 ? 5.57 18.156 8.977 1 84.69 87 LEU B N 1
ATOM 1547 C CA . LEU B 1 87 ? 5.984 17.812 7.625 1 84.69 87 LEU B CA 1
ATOM 1548 C C . LEU B 1 87 ? 5.113 18.516 6.594 1 84.69 87 LEU B C 1
ATOM 1550 O O . LEU B 1 87 ? 5.625 19.047 5.605 1 84.69 87 LEU B O 1
ATOM 1554 N N . ALA B 1 88 ? 3.877 18.578 6.793 1 83.62 88 ALA B N 1
ATOM 1555 C CA . ALA B 1 88 ? 2.936 19.266 5.906 1 83.62 88 ALA B CA 1
ATOM 1556 C C . ALA B 1 88 ? 3.242 20.75 5.824 1 83.62 88 ALA B C 1
ATOM 1558 O O . ALA B 1 88 ? 3.188 21.344 4.746 1 83.62 88 ALA B O 1
ATOM 1559 N N . GLU B 1 89 ? 3.529 21.312 6.973 1 84.31 89 GLU B N 1
ATOM 1560 C CA . GLU B 1 89 ? 3.865 22.734 7.012 1 84.31 89 GLU B CA 1
ATOM 1561 C C . GLU B 1 89 ? 5.145 23.016 6.23 1 84.31 89 GLU B C 1
ATOM 1563 O O . GLU B 1 89 ? 5.25 24.047 5.559 1 84.31 89 GLU B O 1
ATOM 1568 N N . GLN B 1 90 ? 6.039 22.109 6.352 1 83.75 90 GLN B N 1
ATOM 1569 C CA . GLN B 1 90 ? 7.297 22.25 5.625 1 83.75 90 GLN B CA 1
ATOM 1570 C C . GLN B 1 90 ? 7.07 22.156 4.117 1 83.75 90 GLN B C 1
ATOM 1572 O O . GLN B 1 90 ? 7.645 22.922 3.35 1 83.75 90 GLN B O 1
ATOM 1577 N N . PHE B 1 91 ? 6.293 21.281 3.68 1 79.44 91 PHE B N 1
ATOM 1578 C CA . PHE B 1 91 ? 5.98 21.125 2.264 1 79.44 91 PHE B CA 1
ATOM 1579 C C . PHE B 1 91 ? 5.242 22.344 1.728 1 79.44 91 PHE B C 1
ATOM 1581 O O . PHE B 1 91 ? 5.465 22.766 0.588 1 79.44 91 PHE B O 1
ATOM 1588 N N . GLN B 1 92 ? 4.332 22.906 2.58 1 80.56 92 GLN B N 1
ATOM 1589 C CA . GLN B 1 92 ? 3.584 24.094 2.191 1 80.56 92 GLN B CA 1
ATOM 1590 C C . GLN B 1 92 ? 4.508 25.297 2.027 1 80.56 92 GLN B C 1
ATOM 1592 O O . GLN B 1 92 ? 4.348 26.094 1.095 1 80.56 92 GLN B O 1
ATOM 1597 N N . LYS B 1 93 ? 5.438 25.438 2.902 1 81.56 93 LYS B N 1
ATOM 1598 C CA . LYS B 1 93 ? 6.395 26.531 2.826 1 81.56 93 LYS B CA 1
ATOM 1599 C C . LYS B 1 93 ? 7.297 26.406 1.602 1 81.56 93 LYS B C 1
ATOM 1601 O O . LYS B 1 93 ? 7.633 27.391 0.954 1 81.56 93 LYS B O 1
ATOM 1606 N N . GLN B 1 94 ? 7.703 25.219 1.34 1 77.25 94 GLN B N 1
ATOM 1607 C CA . GLN B 1 94 ? 8.57 24.969 0.193 1 77.25 94 GLN B CA 1
ATOM 1608 C C . GLN B 1 94 ? 7.832 25.219 -1.119 1 77.25 94 GLN B C 1
ATOM 1610 O O . GLN B 1 94 ? 8.414 25.75 -2.07 1 77.25 94 GLN B O 1
ATOM 1615 N N . LYS B 1 95 ? 6.676 24.859 -1.178 1 71.12 95 LYS B N 1
ATOM 1616 C CA . LYS B 1 95 ? 5.902 25.078 -2.396 1 71.12 95 LYS B CA 1
ATOM 1617 C C . LYS B 1 95 ? 5.523 26.547 -2.549 1 71.12 95 LYS B C 1
ATOM 1619 O O . LYS B 1 95 ? 5.445 27.062 -3.668 1 71.12 95 LYS B O 1
ATOM 1624 N N . SER B 1 96 ? 5.023 27.109 -1.451 1 66.81 96 SER B N 1
ATOM 1625 C CA . SER B 1 96 ? 4.703 28.531 -1.509 1 66.81 96 SER B CA 1
ATOM 1626 C C . SER B 1 96 ? 5.961 29.375 -1.716 1 66.81 96 SER B C 1
ATOM 1628 O O . SER B 1 96 ? 5.895 30.469 -2.262 1 66.81 96 SER B O 1
ATOM 1630 N N . GLY B 1 97 ? 7.039 29.016 -0.93 1 56.12 97 GLY B N 1
ATOM 1631 C CA . GLY B 1 97 ? 8.281 29.766 -1.064 1 56.12 97 GLY B CA 1
ATOM 1632 C C . GLY B 1 97 ? 9.07 29.391 -2.305 1 56.12 97 GLY B C 1
ATOM 1633 O O . GLY B 1 97 ? 8.938 28.281 -2.824 1 56.12 97 GLY B O 1
ATOM 1634 N N . THR B 1 98 ? 9.445 30.359 -3.258 1 46.09 98 THR B N 1
ATOM 1635 C CA . THR B 1 98 ? 10.586 30.375 -4.172 1 46.09 98 THR B CA 1
ATOM 1636 C C . THR B 1 98 ? 11.75 29.562 -3.607 1 46.09 98 THR B C 1
ATOM 1638 O O . THR B 1 98 ? 12.258 29.875 -2.529 1 46.09 98 THR B O 1
ATOM 1641 N N . ASN B 1 99 ? 11.836 28.25 -3.625 1 43.12 99 ASN B N 1
ATOM 1642 C CA . ASN B 1 99 ? 13.156 27.672 -3.389 1 43.12 99 ASN B CA 1
ATOM 1643 C C . ASN B 1 99 ? 14.266 28.703 -3.568 1 43.12 99 ASN B C 1
ATOM 1645 O O . ASN B 1 99 ? 14.445 29.234 -4.664 1 43.12 99 ASN B O 1
ATOM 1649 N N . PRO B 1 100 ? 14.711 29.406 -2.68 1 39.88 100 PRO B N 1
ATOM 1650 C CA . PRO B 1 100 ? 16.016 29.984 -3.031 1 39.88 100 PRO B CA 1
ATOM 1651 C C . PRO B 1 100 ? 16.938 28.984 -3.732 1 39.88 100 PRO B C 1
ATOM 1653 O O . PRO B 1 100 ? 17.297 27.953 -3.152 1 39.88 100 PRO B O 1
ATOM 1656 N N . ALA B 1 101 ? 16.625 28.453 -4.906 1 38.44 101 ALA B N 1
ATOM 1657 C CA . ALA B 1 101 ? 17.75 27.969 -5.715 1 38.44 101 ALA B CA 1
ATOM 1658 C C . ALA B 1 101 ? 19.047 28.656 -5.332 1 38.44 101 ALA B C 1
ATOM 1660 O O . ALA B 1 101 ? 19.156 29.875 -5.391 1 38.44 101 ALA B O 1
ATOM 1661 N N . THR B 1 102 ? 19.719 28.188 -4.293 1 37.84 102 THR B N 1
ATOM 1662 C CA . THR B 1 102 ? 21.125 28.531 -4.203 1 37.84 102 THR B CA 1
ATOM 1663 C C . THR B 1 102 ? 21.734 28.688 -5.594 1 37.84 102 THR B C 1
ATOM 1665 O O . THR B 1 102 ? 21.781 27.719 -6.367 1 37.84 102 THR B O 1
ATOM 1668 N N . THR B 1 103 ? 21.406 29.797 -6.363 1 35.97 103 THR B N 1
ATOM 1669 C CA . THR B 1 103 ? 22.25 30.391 -7.402 1 35.97 103 THR B CA 1
ATOM 1670 C C . THR B 1 103 ? 23.719 30.188 -7.074 1 35.97 103 THR B C 1
ATOM 1672 O O . THR B 1 103 ? 24.25 30.844 -6.172 1 35.97 103 THR B O 1
ATOM 1675 N N . GLN B 1 104 ? 24.141 28.984 -6.707 1 35.53 104 GLN B N 1
ATOM 1676 C CA . GLN B 1 104 ? 25.594 28.844 -6.828 1 35.53 104 GLN B CA 1
ATOM 1677 C C . GLN B 1 104 ? 26.094 29.5 -8.102 1 35.53 104 GLN B C 1
ATOM 1679 O O . GLN B 1 104 ? 25.781 29.078 -9.211 1 35.53 104 GLN B O 1
ATOM 1684 N N . ALA B 1 105 ? 26.109 30.875 -8.125 1 36.78 105 ALA B N 1
ATOM 1685 C CA . ALA B 1 105 ? 26.891 31.734 -9.016 1 36.78 105 ALA B CA 1
ATOM 1686 C C . ALA B 1 105 ? 28.281 31.156 -9.258 1 36.78 105 ALA B C 1
ATOM 1688 O O . ALA B 1 105 ? 29.047 30.938 -8.312 1 36.78 105 ALA B O 1
ATOM 1689 N N . ASP B 1 106 ? 28.453 30.156 -10.117 1 38.97 106 ASP B N 1
ATOM 1690 C CA . ASP B 1 106 ? 29.734 29.859 -10.75 1 38.97 106 ASP B CA 1
ATOM 1691 C C . ASP B 1 106 ? 30.469 31.141 -11.141 1 38.97 106 ASP B C 1
ATOM 1693 O O . ASP B 1 106 ? 30.031 31.875 -12.023 1 38.97 106 ASP B O 1
ATOM 1697 N N . ASP B 1 107 ? 30.891 31.922 -10.125 1 39.69 107 ASP B N 1
ATOM 1698 C CA . ASP B 1 107 ? 31.906 32.938 -10.359 1 39.69 107 ASP B CA 1
ATOM 1699 C C . ASP B 1 107 ? 33.031 32.406 -11.266 1 39.69 107 ASP B C 1
ATOM 1701 O O . ASP B 1 107 ? 33.812 31.578 -10.844 1 39.69 107 ASP B O 1
ATOM 1705 N N . ASP B 1 108 ? 32.719 32.094 -12.508 1 40.72 108 ASP B N 1
ATOM 1706 C CA . ASP B 1 108 ? 33.75 31.938 -13.531 1 40.72 108 ASP B CA 1
ATOM 1707 C C . ASP B 1 108 ? 34.719 33.125 -13.492 1 40.72 108 ASP B C 1
ATOM 1709 O O . ASP B 1 108 ? 34.344 34.25 -13.812 1 40.72 108 ASP B O 1
ATOM 1713 N N . GLU B 1 109 ? 35.469 33.312 -12.375 1 39.91 109 GLU B N 1
ATOM 1714 C CA . GLU B 1 109 ? 36.688 34.125 -12.453 1 39.91 109 GLU B CA 1
ATOM 1715 C C . GLU B 1 109 ? 37.469 33.812 -13.727 1 39.91 109 GLU B C 1
ATOM 1717 O O . GLU B 1 109 ? 37.844 32.656 -13.984 1 39.91 109 GLU B O 1
ATOM 1722 N N . GLY B 1 110 ? 37.125 34.438 -14.859 1 38.31 110 GLY B N 1
ATOM 1723 C CA . GLY B 1 110 ? 37.969 34.656 -16.031 1 38.31 110 GLY B CA 1
ATOM 1724 C C . GLY B 1 110 ? 39.406 35 -15.664 1 38.31 110 GLY B C 1
ATOM 1725 O O . GLY B 1 110 ? 39.656 35.906 -14.883 1 38.31 110 GLY B O 1
ATOM 1726 N N . LEU B 1 111 ? 40.25 33.938 -15.445 1 38.19 111 LEU B N 1
ATOM 1727 C CA . LEU B 1 111 ? 41.688 34.156 -15.562 1 38.19 111 LEU B CA 1
ATOM 1728 C C . LEU B 1 111 ? 42 34.938 -16.828 1 38.19 111 LEU B C 1
ATOM 1730 O O . LEU B 1 111 ? 41.812 34.438 -17.938 1 38.19 111 LEU B O 1
ATOM 1734 N N . LYS B 1 112 ? 41.812 36.188 -16.859 1 32.34 112 LYS B N 1
ATOM 1735 C CA . LYS B 1 112 ? 42.438 37.125 -17.781 1 32.34 112 LYS B CA 1
ATOM 1736 C C . LYS B 1 112 ? 43.938 36.875 -17.922 1 32.34 112 LYS B C 1
ATOM 1738 O O . LYS B 1 112 ? 44.688 37.094 -16.969 1 32.34 112 LYS B O 1
ATOM 1743 N N . SER B 1 113 ? 44.312 35.75 -18.75 1 24.45 113 SER B N 1
ATOM 1744 C CA . SER B 1 113 ? 45.406 36.156 -19.641 1 24.45 113 SER B CA 1
ATOM 1745 C C . SER B 1 113 ? 44.906 37.188 -20.656 1 24.45 113 SER B C 1
ATOM 1747 O O . SER B 1 113 ? 43.75 37.188 -21.031 1 24.45 113 SER B O 1
#

pLDDT: mean 77.92, std 19.9, range [24.45, 97.38]

Solvent-accessible surface area (backbone atoms only — not comparable to full-atom values): 12559 Å² total; per-residue (Å²): 134,75,68,57,63,63,46,48,50,50,41,51,53,44,40,48,72,59,50,39,41,79,50,71,84,28,56,33,36,39,39,32,44,94,74,36,30,41,34,22,62,57,26,52,40,31,33,14,78,92,71,31,33,34,38,39,33,42,68,74,42,82,31,44,59,69,57,49,53,51,50,52,57,70,68,41,49,74,69,52,48,51,50,50,52,52,52,51,51,50,53,48,47,51,68,71,38,75,64,74,64,78,69,71,68,75,71,72,70,76,75,80,121,133,75,68,56,63,62,44,46,49,50,41,51,53,44,40,49,71,60,51,38,40,78,50,72,83,29,56,34,37,40,37,32,44,92,76,35,31,41,35,21,64,57,27,51,39,30,34,14,78,92,71,32,33,35,40,40,34,41,66,74,43,83,30,44,60,68,57,48,53,50,50,51,56,71,68,42,48,75,70,52,47,52,49,51,51,53,52,51,52,49,52,49,47,51,68,72,39,77,66,74,66,78,71,73,70,77,74,73,75,74,79,79,122

Nearest PDB structures (foldseek):
  9fq0-assembly1_D  TM=6.400E-01  e=2.167E-07  Homo sapiens
  9f1c-assembly1_Cu  TM=8.293E-01  e=1.131E-05  Homo sapiens
  3mcb-assembly1_B  TM=8.582E-01  e=1.258E-03  Homo sapiens
  3mcb-assembly1_A  TM=7.980E-01  e=2.680E-03  Homo sapiens
  1tr8-assembly1_A  TM=8.749E-01  e=6.051E-03  Methanothermobacter marburgensis

Secondary structure (DSSP, 8-state):
--THHHHHHHHHHHHHHTT-EE-S---EEEEE-SS-EEEEES-EEEEETTTTEEEEES-EEEE-HHHHHHHHHHHS-HHHHHHHHHHHHHHHHHHHS----------------/--THHHHHHHHHHHHHHTT-EE-S---EEEEE-SS-EEEEES-EEEEETTTTEEEEES-EEEE-HHHHHHHHHHHS-HHHHHHHHHHHHHHHHHHHS----------------

Foldseek 3Di:
DPCCPVVVVVVVVVCVVLPKDWDPWDAKDWDDDPFKIKIFGRWTWIDDPVVRDIDTDGDIDIGGPVVVVVVVVVVDDPVR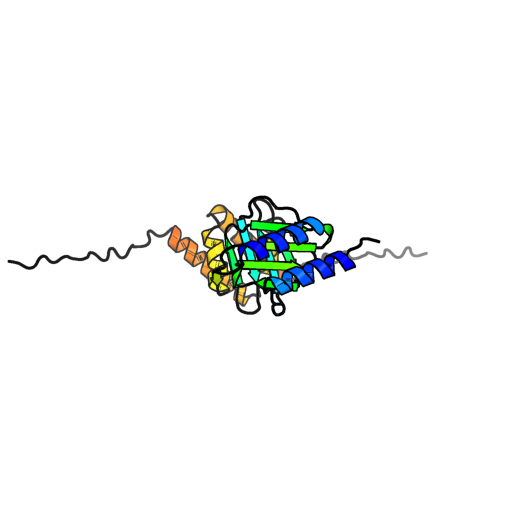VVVVVVVVVVVVCVVVDPPPPPCPVPPPPPPDD/DPCCVVVVVVVVVVCVVLPKDWDPWDAWDWDDDPFKIKIFGRWTWIDDPPVRDIDTDGDIDIGGPVVVVVVVVVVDDPVRVVVVVVVVVVVVCVVVDPPPPPCPVPPPPPPDD